Protein AF-A0A7V2N4L0-F1 (afdb_monomer_lite)

Sequence (232 aa):
LLKKCHPGLDPGSTLNVWCVLCTQSVDSRPPRRVVDFRGNGKKGPFFWPVRFSTDCYGFFAVLVVAPWLQDTFGFTTGVNVWNAGLLLAVMAVPTIISVAEDALSAVGRERREASYGLGATRAETLLKVVMPAARSGIVAAVLLGMMRAIGETMVVWMAAGMAGQIPTPWWDLSQSVRPITATIAQEMGETPQGSPHFYSLFALGLLLLVVTFVLNLVSEHFLSRARGGGVR

Structure (mmCIF, N/CA/C/O backbone):
data_AF-A0A7V2N4L0-F1
#
_entry.id   AF-A0A7V2N4L0-F1
#
loop_
_atom_site.group_PDB
_atom_site.id
_atom_site.type_symbol
_atom_site.label_atom_id
_atom_site.label_alt_id
_atom_site.label_comp_id
_atom_site.label_asym_id
_atom_site.label_entity_id
_atom_site.label_seq_id
_atom_site.pdbx_PDB_ins_code
_atom_site.Cartn_x
_atom_site.Cartn_y
_atom_site.Cartn_z
_atom_site.occupancy
_atom_site.B_iso_or_equiv
_atom_site.auth_seq_id
_atom_site.auth_comp_id
_atom_site.auth_asym_id
_atom_site.auth_atom_id
_atom_site.pdbx_PDB_model_num
ATOM 1 N N . LEU A 1 1 ? 31.683 6.356 13.537 1.00 36.28 1 LEU A N 1
ATOM 2 C CA . LEU A 1 1 ? 30.529 5.960 12.696 1.00 36.28 1 LEU A CA 1
ATOM 3 C C . LEU A 1 1 ? 30.437 4.441 12.516 1.00 36.28 1 LEU A C 1
ATOM 5 O O . LEU A 1 1 ? 29.398 3.904 12.857 1.00 36.28 1 LEU A O 1
ATOM 9 N N . LEU A 1 2 ? 31.521 3.732 12.169 1.00 31.56 2 LEU A N 1
ATOM 10 C CA . LEU A 1 2 ? 31.564 2.251 12.164 1.00 31.56 2 LEU A CA 1
ATOM 11 C C . LEU A 1 2 ? 31.292 1.579 13.530 1.00 31.56 2 LEU A C 1
ATOM 13 O O . LEU A 1 2 ? 30.735 0.495 13.574 1.00 31.56 2 LEU A O 1
ATOM 17 N N . LYS A 1 3 ? 31.602 2.239 14.658 1.00 33.25 3 LYS A N 1
ATOM 18 C CA . LYS A 1 3 ? 31.371 1.697 16.017 1.00 33.25 3 LYS A CA 1
ATOM 19 C C . LYS A 1 3 ? 29.900 1.619 16.471 1.00 33.25 3 LYS A C 1
ATOM 21 O O . LYS A 1 3 ? 29.652 1.128 17.566 1.00 33.25 3 LYS A O 1
ATOM 26 N N . LYS A 1 4 ? 28.938 2.149 15.701 1.00 41.88 4 LYS A N 1
ATOM 27 C CA . LYS A 1 4 ? 27.502 2.072 16.050 1.00 41.88 4 LYS A CA 1
ATOM 28 C C . LYS A 1 4 ? 26.811 0.814 15.509 1.00 41.88 4 LYS A C 1
ATOM 30 O O . LYS A 1 4 ? 25.739 0.483 16.002 1.00 41.88 4 LYS A O 1
ATOM 35 N N . CYS A 1 5 ? 27.418 0.122 14.546 1.00 41.94 5 CYS A N 1
ATOM 36 C CA . CYS A 1 5 ? 26.950 -1.171 14.057 1.00 41.94 5 CYS A CA 1
ATOM 37 C C . CYS A 1 5 ? 27.717 -2.282 14.791 1.00 41.94 5 CYS A C 1
ATOM 39 O O . CYS A 1 5 ? 28.896 -2.120 15.095 1.00 41.94 5 CYS A O 1
ATOM 41 N N . HIS A 1 6 ? 27.000 -3.345 15.160 1.00 41.84 6 HIS A N 1
ATOM 42 C CA . HIS A 1 6 ? 27.406 -4.432 16.060 1.00 41.84 6 HIS A CA 1
ATOM 43 C C . HIS A 1 6 ? 28.907 -4.811 15.967 1.00 41.84 6 HIS A C 1
ATOM 45 O O . HIS A 1 6 ? 29.372 -5.136 14.876 1.00 41.84 6 HIS A O 1
ATOM 51 N N . PRO A 1 7 ? 29.670 -4.861 17.080 1.00 41.28 7 PRO A N 1
ATOM 52 C CA . PRO A 1 7 ? 31.126 -5.077 17.063 1.00 41.28 7 PRO A CA 1
ATOM 53 C C . PRO A 1 7 ? 31.568 -6.518 16.718 1.00 41.28 7 PRO A C 1
ATOM 55 O O . PRO A 1 7 ? 32.694 -6.892 17.023 1.00 41.28 7 PRO A O 1
ATOM 58 N N . GLY A 1 8 ? 30.700 -7.333 16.108 1.00 44.78 8 GLY A N 1
ATOM 59 C CA . GLY A 1 8 ? 30.946 -8.757 15.852 1.00 44.78 8 GLY A CA 1
ATOM 60 C C . GLY A 1 8 ? 30.482 -9.280 14.491 1.00 44.78 8 GLY A C 1
ATOM 61 O O . GLY A 1 8 ? 30.446 -10.490 14.317 1.00 44.78 8 GLY A O 1
ATOM 62 N N . LEU A 1 9 ? 30.099 -8.415 13.546 1.00 45.16 9 LEU A N 1
ATOM 63 C CA . LEU A 1 9 ? 29.835 -8.835 12.164 1.00 45.16 9 LEU A CA 1
ATOM 64 C C . LEU A 1 9 ? 31.063 -8.559 11.290 1.00 45.16 9 LEU A C 1
ATOM 66 O O . LEU A 1 9 ? 31.691 -7.506 11.427 1.00 45.16 9 LEU A O 1
ATOM 70 N N . ASP A 1 10 ? 31.368 -9.466 10.361 1.00 47.50 10 ASP A N 1
ATOM 71 C CA . ASP A 1 10 ? 32.459 -9.301 9.401 1.00 47.50 10 ASP A CA 1
ATOM 72 C C . ASP A 1 10 ? 32.293 -8.006 8.585 1.00 47.50 10 ASP A C 1
ATOM 74 O O . ASP A 1 10 ? 31.171 -7.670 8.176 1.00 47.50 10 ASP A O 1
ATOM 78 N N . PRO A 1 11 ? 33.380 -7.266 8.299 1.00 49.34 11 PRO A N 1
ATOM 79 C CA . PRO A 1 11 ? 33.329 -6.003 7.556 1.00 49.34 11 PRO A CA 1
ATOM 80 C C . PRO A 1 11 ? 32.830 -6.151 6.106 1.00 49.34 11 PRO A C 1
ATOM 82 O O . PRO A 1 11 ? 32.474 -5.151 5.491 1.00 49.34 11 PRO A O 1
ATOM 85 N N . GLY A 1 12 ? 32.760 -7.380 5.577 1.00 48.91 12 GLY A N 1
ATOM 86 C CA . GLY A 1 12 ? 32.179 -7.706 4.268 1.00 48.91 12 GLY A CA 1
ATOM 87 C C . GLY A 1 12 ? 30.759 -8.285 4.311 1.00 48.91 12 GLY A C 1
ATOM 88 O O . GLY A 1 12 ? 30.210 -8.612 3.263 1.00 48.91 12 GLY A O 1
ATOM 89 N N . SER A 1 13 ? 30.153 -8.441 5.493 1.00 55.06 13 SER A N 1
ATOM 90 C CA . SER A 1 13 ? 28.791 -8.974 5.597 1.00 55.06 13 SER A CA 1
ATOM 91 C C . SER A 1 13 ? 27.762 -7.951 5.101 1.00 55.06 13 SER A C 1
ATOM 93 O O . SER A 1 13 ? 27.805 -6.767 5.451 1.00 55.06 13 SER A O 1
ATOM 95 N N . THR A 1 14 ? 26.801 -8.412 4.300 1.00 55.22 14 THR A N 1
ATOM 96 C CA . THR A 1 14 ? 25.717 -7.595 3.724 1.00 55.22 14 THR A CA 1
ATOM 97 C C . THR A 1 14 ? 24.938 -6.812 4.786 1.00 55.22 14 THR A C 1
ATOM 99 O O . THR A 1 14 ? 24.537 -5.678 4.534 1.00 55.22 14 THR A O 1
ATOM 102 N N . LEU A 1 15 ? 24.808 -7.350 6.007 1.00 53.41 15 LEU A N 1
ATOM 103 C CA . LEU A 1 15 ? 24.199 -6.658 7.150 1.00 53.41 15 LEU A CA 1
ATOM 104 C C . LEU A 1 15 ? 25.013 -5.457 7.666 1.00 53.41 15 LEU A C 1
ATOM 106 O O . LEU A 1 15 ? 24.420 -4.448 8.053 1.00 53.41 15 LEU A O 1
ATOM 110 N N . ASN A 1 16 ? 26.347 -5.531 7.682 1.00 54.03 16 ASN A N 1
ATOM 111 C CA . ASN A 1 16 ? 27.183 -4.408 8.120 1.00 54.03 16 ASN A CA 1
ATOM 112 C C . ASN A 1 16 ? 27.172 -3.272 7.099 1.00 54.03 16 ASN A C 1
ATOM 114 O O . ASN A 1 16 ? 27.052 -2.105 7.476 1.00 54.03 16 ASN A O 1
ATOM 118 N N . VAL A 1 17 ? 27.230 -3.615 5.810 1.00 59.16 17 VAL A N 1
ATOM 119 C CA . VAL A 1 17 ? 27.098 -2.653 4.706 1.00 59.16 17 VAL A CA 1
ATOM 120 C C . VAL A 1 17 ? 25.736 -1.957 4.779 1.00 59.16 17 VAL A C 1
ATOM 122 O O . VAL A 1 17 ? 25.667 -0.728 4.751 1.00 59.16 17 VAL A O 1
ATOM 125 N N . TRP A 1 18 ? 24.665 -2.725 4.997 1.00 58.06 18 TRP A N 1
ATOM 126 C CA . TRP A 1 18 ? 23.310 -2.207 5.191 1.00 58.06 18 TRP A CA 1
ATOM 127 C C . TRP A 1 18 ? 23.208 -1.241 6.383 1.00 58.06 18 TRP A C 1
ATOM 129 O O . TRP A 1 18 ? 22.701 -0.127 6.245 1.00 58.06 18 TRP A O 1
ATOM 139 N N . CYS A 1 19 ? 23.759 -1.615 7.540 1.00 52.22 19 CYS A N 1
ATOM 140 C CA . CYS A 1 19 ? 23.741 -0.786 8.747 1.00 52.22 19 CYS A CA 1
ATOM 141 C C . CYS A 1 19 ? 24.508 0.544 8.572 1.00 52.22 19 CYS A C 1
ATOM 143 O O . CYS A 1 19 ? 24.043 1.598 9.022 1.00 52.22 19 CYS A O 1
ATOM 145 N N . VAL A 1 20 ? 25.651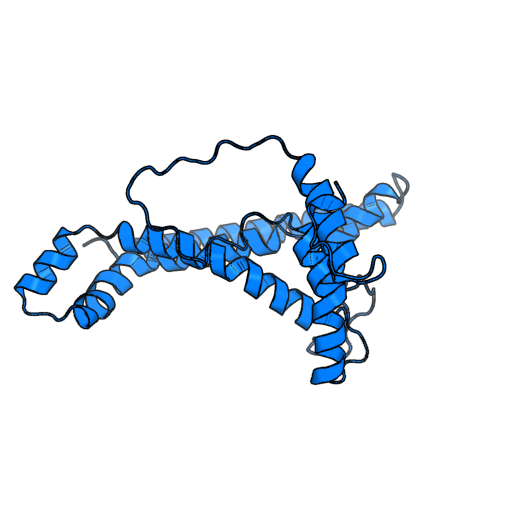 0.530 7.877 1.00 58.41 20 VAL A N 1
ATOM 146 C CA . VAL A 1 20 ? 26.460 1.733 7.606 1.00 58.41 20 VAL A CA 1
ATOM 147 C C . VAL A 1 20 ? 25.760 2.689 6.630 1.00 58.41 20 VAL A C 1
ATOM 149 O O . VAL A 1 20 ? 25.654 3.879 6.939 1.00 58.41 20 VAL A O 1
ATOM 152 N N . LEU A 1 21 ? 25.225 2.189 5.509 1.00 58.22 21 LEU A N 1
ATOM 153 C CA . LEU A 1 21 ? 24.498 2.996 4.512 1.00 58.22 21 LEU A CA 1
ATOM 154 C C . LEU A 1 21 ? 23.229 3.630 5.100 1.00 58.22 21 LEU A C 1
ATOM 156 O O . LEU A 1 21 ? 22.970 4.821 4.912 1.00 58.22 21 LEU A O 1
ATOM 160 N N . CYS A 1 22 ? 22.482 2.870 5.899 1.00 57.56 22 CYS A N 1
ATOM 161 C CA . CYS A 1 22 ? 21.301 3.372 6.592 1.00 57.56 22 CYS A CA 1
ATOM 162 C C . CYS A 1 22 ? 21.610 4.467 7.608 1.00 57.56 22 CYS A C 1
ATOM 164 O O . CYS A 1 22 ? 20.862 5.437 7.726 1.00 57.56 22 CYS A O 1
ATOM 166 N N . THR A 1 23 ? 22.728 4.340 8.325 1.00 52.88 23 THR A N 1
ATOM 167 C CA . THR A 1 23 ? 23.143 5.339 9.314 1.00 52.88 23 THR A CA 1
ATOM 168 C C . THR A 1 23 ? 23.603 6.640 8.644 1.00 52.88 23 THR A C 1
ATOM 170 O O . THR A 1 23 ? 23.331 7.712 9.180 1.00 52.88 23 THR A O 1
ATOM 173 N N . GLN A 1 24 ? 24.233 6.579 7.463 1.00 51.31 24 GLN A N 1
ATOM 174 C CA . GLN A 1 24 ? 24.629 7.773 6.698 1.00 51.31 24 GLN A CA 1
ATOM 175 C C . GLN A 1 24 ? 23.437 8.530 6.083 1.00 51.31 24 GLN A C 1
ATOM 177 O O . GLN A 1 24 ? 23.417 9.759 6.126 1.00 51.31 24 GLN A O 1
ATOM 182 N N . SER A 1 25 ? 22.414 7.830 5.573 1.00 48.88 25 SER A N 1
ATOM 183 C CA . SER A 1 25 ? 21.213 8.479 5.005 1.00 48.88 25 SER A CA 1
ATOM 184 C C . SER A 1 25 ? 20.366 9.201 6.074 1.00 48.88 25 SER A C 1
ATOM 186 O O . SER A 1 25 ? 19.816 10.279 5.834 1.00 48.88 25 SER A O 1
ATOM 188 N N . VAL A 1 26 ? 20.314 8.669 7.304 1.00 46.03 26 VAL A N 1
ATOM 189 C CA . VAL A 1 26 ? 19.567 9.272 8.427 1.00 46.03 26 VAL A CA 1
ATOM 190 C C . VAL A 1 26 ? 20.198 10.578 8.932 1.00 46.03 26 VAL A C 1
ATOM 192 O O . VAL A 1 26 ? 19.464 11.475 9.343 1.00 46.03 26 VAL A O 1
ATOM 195 N N . ASP A 1 27 ? 21.524 10.718 8.864 1.00 42.75 27 ASP A N 1
ATOM 196 C CA . ASP A 1 27 ? 22.256 11.893 9.375 1.00 42.75 27 ASP A CA 1
ATOM 197 C C . ASP A 1 27 ? 22.066 13.154 8.506 1.00 42.75 27 ASP A C 1
ATOM 199 O O . ASP A 1 27 ? 22.317 14.273 8.942 1.00 42.75 27 ASP A O 1
ATOM 203 N N . SER A 1 28 ? 21.557 12.989 7.280 1.00 45.19 28 SER A N 1
ATOM 204 C CA . SER A 1 28 ? 21.374 14.081 6.313 1.00 45.19 28 SER A CA 1
ATOM 205 C C . SER A 1 28 ? 20.021 14.800 6.426 1.00 45.19 28 SER A C 1
ATOM 207 O O . SER A 1 28 ? 19.821 15.842 5.799 1.00 45.19 28 SER A O 1
ATOM 209 N N . ARG A 1 29 ? 19.054 14.269 7.196 1.00 42.84 29 ARG A N 1
ATOM 210 C CA . ARG A 1 29 ? 17.728 14.895 7.358 1.00 42.84 29 ARG A CA 1
ATOM 211 C C . ARG A 1 29 ? 17.684 15.707 8.662 1.00 42.84 29 ARG A C 1
ATOM 213 O O . ARG A 1 29 ? 17.870 15.120 9.728 1.00 42.84 29 ARG A O 1
ATOM 220 N N . PRO A 1 30 ? 17.367 17.020 8.637 1.00 39.03 30 PRO A N 1
ATOM 221 C CA . PRO A 1 30 ? 17.169 17.774 9.871 1.00 39.03 30 PRO A CA 1
ATOM 222 C C . PRO A 1 30 ? 16.029 17.139 10.686 1.00 39.03 30 PRO A C 1
ATOM 224 O O . PRO A 1 30 ? 15.068 16.627 10.096 1.00 39.03 30 PRO A O 1
ATOM 227 N N . PRO A 1 31 ? 16.096 17.155 12.029 1.00 42.94 31 PRO A N 1
ATOM 228 C CA . PRO A 1 31 ? 15.069 16.560 12.871 1.00 42.94 31 PRO A CA 1
ATOM 229 C C . PRO A 1 31 ? 13.734 17.265 12.613 1.00 42.94 31 PRO A C 1
ATOM 231 O O . PRO A 1 31 ? 13.497 18.377 13.084 1.00 42.94 31 PRO A O 1
ATOM 234 N N . ARG A 1 32 ? 12.830 16.627 11.857 1.00 42.84 32 ARG A N 1
ATOM 235 C CA . ARG A 1 32 ? 11.440 17.088 11.806 1.00 42.84 32 ARG A CA 1
ATOM 236 C C . ARG A 1 32 ? 10.887 16.957 13.218 1.00 42.84 32 ARG A C 1
ATOM 238 O O . ARG A 1 32 ? 11.015 15.891 13.822 1.00 42.84 32 ARG A O 1
ATOM 245 N N . ARG A 1 33 ? 10.306 18.046 13.737 1.00 34.19 33 ARG A N 1
ATOM 246 C CA . ARG A 1 33 ? 9.593 18.070 15.019 1.00 34.19 33 ARG A CA 1
ATOM 247 C C . ARG A 1 33 ? 8.707 16.833 15.107 1.00 34.19 33 ARG A C 1
ATOM 249 O O . ARG A 1 33 ? 7.745 16.699 14.354 1.00 34.19 33 ARG A O 1
ATOM 256 N N . VAL A 1 34 ? 9.073 15.931 16.011 1.00 39.97 34 VAL A N 1
ATOM 257 C CA . VAL A 1 34 ? 8.194 14.870 16.482 1.00 39.97 34 VAL A CA 1
ATOM 258 C C . VAL A 1 34 ? 6.954 15.585 16.994 1.00 39.97 34 VAL A C 1
ATOM 260 O O . VAL A 1 34 ? 7.058 16.433 17.879 1.00 39.97 34 VAL A O 1
ATOM 263 N N . VAL A 1 35 ? 5.803 15.316 16.384 1.00 35.09 35 VAL A N 1
ATOM 264 C CA . VAL A 1 35 ? 4.529 15.734 16.958 1.00 35.09 35 VAL A CA 1
ATOM 265 C C . VAL A 1 35 ? 4.402 14.950 18.260 1.00 35.09 35 VAL A C 1
ATOM 267 O O . VAL A 1 35 ? 4.185 13.740 18.252 1.00 35.09 35 VAL A O 1
ATOM 270 N N . ASP A 1 36 ? 4.684 15.626 19.371 1.00 29.25 36 ASP A N 1
ATOM 271 C CA . ASP A 1 36 ? 4.572 15.079 20.717 1.00 29.25 36 ASP A CA 1
ATOM 272 C C . ASP A 1 36 ? 3.084 14.995 21.074 1.00 29.25 36 ASP A C 1
ATOM 274 O O . ASP A 1 36 ? 2.493 15.922 21.627 1.00 29.25 36 ASP A O 1
ATOM 278 N N . PHE A 1 37 ? 2.454 13.883 20.694 1.00 34.38 37 PHE A N 1
ATOM 279 C CA . PHE A 1 37 ? 1.156 13.485 21.228 1.00 34.38 37 PHE A CA 1
ATOM 280 C C . PHE A 1 37 ? 1.364 12.992 22.664 1.00 34.38 37 PHE A C 1
ATOM 282 O O . PHE A 1 37 ? 1.524 11.802 22.941 1.00 34.38 37 PHE A O 1
ATOM 289 N N . ARG A 1 38 ? 1.428 13.939 23.600 1.00 39.16 38 ARG A N 1
ATOM 290 C CA . ARG A 1 38 ? 1.603 13.656 25.023 1.00 39.16 38 ARG A CA 1
ATOM 291 C C . ARG A 1 38 ? 0.327 13.032 25.596 1.00 39.16 38 ARG A C 1
ATOM 293 O O . ARG A 1 38 ? -0.679 13.714 25.754 1.00 39.16 38 ARG A O 1
ATOM 300 N N . GLY A 1 39 ? 0.398 11.752 25.972 1.00 34.78 39 GLY A N 1
ATOM 301 C CA . GLY A 1 39 ? -0.647 11.090 26.758 1.00 34.78 39 GLY A CA 1
ATOM 302 C C . GLY A 1 39 ? -0.518 9.567 26.857 1.00 34.78 39 GLY A C 1
ATOM 303 O O . GLY A 1 39 ? -1.287 8.855 26.232 1.00 34.78 39 GLY A O 1
ATOM 304 N N . ASN A 1 40 ? 0.393 9.085 27.715 1.00 32.19 40 ASN A N 1
ATOM 305 C CA . ASN A 1 40 ? 0.494 7.698 28.216 1.00 32.19 40 ASN A CA 1
ATOM 306 C C . ASN A 1 40 ? 1.318 6.669 27.394 1.00 32.19 40 ASN A C 1
ATOM 308 O O . ASN A 1 40 ? 0.818 5.700 26.837 1.00 32.19 40 ASN A O 1
ATOM 312 N N . GLY A 1 41 ? 2.644 6.818 27.423 1.00 39.62 41 GLY A N 1
ATOM 313 C CA . GLY A 1 41 ? 3.468 5.942 28.273 1.00 39.62 41 GLY A CA 1
ATOM 314 C C . GLY A 1 41 ? 3.622 4.443 27.973 1.00 39.62 41 GLY A C 1
ATOM 315 O O . GLY A 1 41 ? 4.275 3.777 28.771 1.00 39.62 41 GLY A O 1
ATOM 316 N N . LYS A 1 42 ? 3.117 3.883 26.868 1.00 33.56 42 LYS A N 1
ATOM 317 C CA . LYS A 1 42 ? 3.497 2.521 26.436 1.00 33.56 42 LYS A CA 1
ATOM 318 C C . LYS A 1 42 ? 3.781 2.472 24.940 1.00 33.56 42 LYS A C 1
ATOM 320 O O . LYS A 1 42 ? 2.921 2.142 24.135 1.00 33.56 42 LYS A O 1
ATOM 325 N N . LYS A 1 43 ? 5.027 2.778 24.569 1.00 40.31 43 LYS A N 1
ATOM 326 C CA . LYS A 1 43 ? 5.540 2.476 23.229 1.00 40.31 43 LYS A CA 1
ATOM 327 C C . LYS A 1 43 ? 5.693 0.962 23.127 1.00 40.31 43 LYS A C 1
ATOM 329 O O . LYS A 1 43 ? 6.646 0.402 23.662 1.00 40.31 43 LYS A O 1
ATOM 334 N N . GLY A 1 44 ? 4.720 0.297 22.509 1.00 38.16 44 GLY A N 1
ATOM 335 C CA . GLY A 1 44 ? 4.866 -1.106 22.141 1.00 38.16 44 GLY A CA 1
ATOM 336 C C . GLY A 1 44 ? 6.091 -1.303 21.231 1.00 38.16 44 GLY A C 1
ATOM 337 O O . GLY A 1 44 ? 6.501 -0.364 20.540 1.00 38.16 44 GLY A O 1
ATOM 338 N N . PRO A 1 45 ? 6.669 -2.514 21.182 1.00 38.81 45 PRO A N 1
ATOM 339 C CA . PRO A 1 45 ? 7.849 -2.825 20.364 1.00 38.81 45 PRO A CA 1
ATOM 340 C C . PRO A 1 45 ? 7.619 -2.656 18.847 1.00 38.81 45 PRO A C 1
ATOM 342 O O . PRO A 1 45 ? 8.561 -2.715 18.067 1.00 38.81 45 PRO A O 1
ATOM 345 N N . PHE A 1 46 ? 6.378 -2.404 18.420 1.00 39.84 46 PHE A N 1
ATOM 346 C CA . PHE A 1 46 ? 5.977 -2.290 17.018 1.00 39.84 46 PHE A CA 1
ATOM 347 C C . PHE A 1 46 ? 6.269 -0.920 16.373 1.00 39.84 46 PHE A C 1
ATOM 349 O O . PHE A 1 46 ? 6.108 -0.754 15.169 1.00 39.84 46 PHE A O 1
ATOM 356 N N . PHE A 1 47 ? 6.748 0.070 17.137 1.00 41.38 47 PHE A N 1
ATOM 357 C CA . PHE A 1 47 ? 7.085 1.406 16.611 1.00 41.38 47 PHE A CA 1
ATOM 358 C C . PHE A 1 47 ? 8.403 1.439 15.802 1.00 41.38 47 PHE A C 1
ATOM 360 O O . PHE A 1 47 ? 8.842 2.493 15.343 1.00 41.38 47 PHE A O 1
ATOM 367 N N . TRP A 1 48 ? 9.066 0.290 15.655 1.00 32.38 48 TRP A N 1
ATOM 368 C CA . TRP A 1 48 ? 10.427 0.184 15.134 1.00 32.38 48 TRP A CA 1
ATOM 369 C C . TRP A 1 48 ? 10.632 0.227 13.597 1.00 32.38 48 TRP A C 1
ATOM 371 O O . TRP A 1 48 ? 11.773 0.439 13.209 1.00 32.38 48 TRP A O 1
ATOM 381 N N . PRO A 1 49 ? 9.631 0.139 12.691 1.00 49.12 49 PRO A N 1
ATOM 382 C CA . PRO A 1 49 ? 9.891 0.285 11.249 1.00 49.12 49 PRO A CA 1
ATOM 383 C C . PRO A 1 49 ? 9.816 1.731 10.709 1.00 49.12 49 PRO A C 1
ATOM 385 O O . PRO A 1 49 ? 10.470 2.083 9.734 1.00 49.12 49 PRO A O 1
ATOM 388 N N . VAL A 1 50 ? 9.068 2.640 11.336 1.00 48.66 50 VAL A N 1
ATOM 389 C CA . VAL A 1 50 ? 8.684 3.912 10.673 1.00 48.66 50 VAL A CA 1
ATOM 390 C C . VAL A 1 50 ? 9.800 4.974 10.625 1.00 48.66 50 VAL A C 1
ATOM 392 O O . VAL A 1 50 ? 9.592 6.074 10.113 1.00 48.66 50 VAL A O 1
ATOM 395 N N . ARG A 1 51 ? 10.985 4.678 11.179 1.00 49.66 51 ARG A N 1
ATOM 396 C CA . ARG A 1 51 ? 12.109 5.628 11.290 1.00 49.66 51 ARG A CA 1
ATOM 397 C C . ARG A 1 51 ? 13.316 5.293 10.408 1.00 49.66 51 ARG A C 1
ATOM 399 O O . ARG A 1 51 ? 14.253 6.086 10.362 1.00 49.66 51 ARG A O 1
ATOM 406 N N . PHE A 1 52 ? 13.303 4.165 9.702 1.00 58.16 52 PHE A N 1
ATOM 407 C CA . PHE A 1 52 ? 14.342 3.852 8.722 1.00 58.16 52 PHE A CA 1
ATOM 408 C C . PHE A 1 52 ? 14.103 4.646 7.428 1.00 58.16 52 PHE A C 1
ATOM 410 O O . PHE A 1 52 ? 12.959 4.784 6.993 1.00 58.16 52 PHE A O 1
ATOM 417 N N . SER A 1 53 ? 15.167 5.209 6.835 1.00 65.50 53 SER A N 1
ATOM 418 C CA . SER A 1 53 ? 15.070 5.840 5.507 1.00 65.50 53 SER A CA 1
ATOM 419 C C . SER A 1 53 ? 14.598 4.794 4.504 1.00 65.50 53 SER A C 1
ATOM 421 O O . SER A 1 53 ? 14.966 3.626 4.613 1.00 65.50 53 SER A O 1
ATOM 423 N N . THR A 1 54 ? 13.779 5.175 3.535 1.00 72.94 54 THR A N 1
ATOM 424 C CA . THR A 1 54 ? 13.168 4.218 2.608 1.00 72.94 54 THR A CA 1
ATOM 425 C C . THR A 1 54 ? 14.182 3.522 1.709 1.00 72.94 54 THR A C 1
ATOM 427 O O . THR A 1 54 ? 14.030 2.340 1.416 1.00 72.94 54 THR A O 1
ATOM 430 N N . ASP A 1 55 ? 15.322 4.159 1.464 1.00 76.25 55 ASP A N 1
ATOM 431 C CA . ASP A 1 55 ? 16.512 3.554 0.854 1.00 76.25 55 ASP A CA 1
ATOM 432 C C . ASP A 1 55 ? 16.931 2.251 1.559 1.00 76.25 55 ASP A C 1
ATOM 434 O O . ASP A 1 55 ? 17.248 1.256 0.910 1.00 76.25 55 ASP A O 1
ATOM 438 N N . CYS A 1 56 ? 16.869 2.214 2.895 1.00 79.44 56 CYS A N 1
ATOM 439 C CA . CYS A 1 56 ? 17.197 1.027 3.685 1.00 79.44 56 CYS A CA 1
ATOM 440 C C . CYS A 1 56 ? 16.298 -0.153 3.355 1.00 79.44 56 CYS A C 1
ATOM 442 O O . CYS A 1 56 ? 16.770 -1.284 3.256 1.00 79.44 56 CYS A O 1
ATOM 444 N N . TYR A 1 57 ? 15.005 0.110 3.181 1.00 80.00 57 TYR A N 1
ATOM 445 C CA . TYR A 1 57 ? 14.046 -0.916 2.801 1.00 80.00 57 TYR A CA 1
ATOM 446 C C . TYR A 1 57 ? 14.326 -1.437 1.391 1.00 80.00 57 TYR A C 1
ATOM 448 O O . TYR A 1 57 ? 14.292 -2.648 1.187 1.00 80.00 57 TYR A O 1
ATOM 456 N N . GLY A 1 58 ? 14.700 -0.557 0.456 1.00 82.00 58 GLY A N 1
ATOM 457 C CA . GLY A 1 58 ? 15.140 -0.948 -0.887 1.00 82.00 58 GLY A CA 1
ATOM 458 C C . GLY A 1 58 ? 16.370 -1.862 -0.866 1.00 82.00 58 GLY A C 1
ATOM 459 O O . GLY A 1 58 ? 16.349 -2.944 -1.449 1.00 82.00 58 GLY A O 1
ATOM 460 N N . PHE A 1 59 ? 17.419 -1.494 -0.124 1.00 81.50 59 PHE A N 1
ATOM 461 C CA . PHE A 1 59 ? 18.611 -2.342 0.015 1.00 81.50 59 PHE A CA 1
ATOM 462 C C . PHE A 1 59 ? 18.321 -3.667 0.724 1.00 81.50 59 PHE A C 1
ATOM 464 O O . PHE A 1 59 ? 18.836 -4.703 0.311 1.00 81.50 59 PHE A O 1
ATOM 471 N N . PHE A 1 60 ? 17.486 -3.662 1.765 1.00 83.25 60 PHE A N 1
ATOM 472 C CA . PHE A 1 60 ? 17.083 -4.889 2.457 1.00 83.25 60 PHE A CA 1
ATOM 473 C C . PHE A 1 60 ? 16.380 -5.859 1.500 1.00 83.25 60 PHE A C 1
ATOM 475 O O . PHE A 1 60 ? 16.632 -7.064 1.521 1.00 83.25 60 PHE A O 1
ATOM 482 N N . ALA A 1 61 ? 15.541 -5.332 0.611 1.00 82.00 61 ALA A N 1
ATOM 483 C CA . ALA A 1 61 ? 14.820 -6.139 -0.357 1.00 82.00 61 ALA A CA 1
ATOM 484 C C . ALA A 1 61 ? 15.724 -6.808 -1.389 1.00 82.00 61 ALA A C 1
ATOM 486 O O . ALA A 1 61 ? 15.480 -7.947 -1.768 1.00 82.00 61 ALA A O 1
ATOM 487 N N . VAL A 1 62 ? 16.784 -6.132 -1.827 1.00 80.88 62 VAL A N 1
ATOM 488 C CA . VAL A 1 62 ? 17.734 -6.708 -2.789 1.00 80.88 62 VAL A CA 1
ATOM 489 C C . VAL A 1 62 ? 18.731 -7.645 -2.102 1.00 80.88 62 VAL A C 1
ATOM 491 O O . VAL A 1 62 ? 19.107 -8.661 -2.670 1.00 80.88 62 VAL A O 1
ATOM 494 N N . LEU A 1 63 ? 19.164 -7.335 -0.878 1.00 82.31 63 LEU A N 1
ATOM 495 C CA . LEU A 1 63 ? 20.216 -8.104 -0.203 1.00 82.31 63 LEU A CA 1
ATOM 496 C C . LEU A 1 63 ? 19.700 -9.316 0.574 1.00 82.31 63 LEU A C 1
ATOM 498 O O . LEU A 1 63 ? 20.449 -10.270 0.762 1.00 82.31 63 LEU A O 1
ATOM 502 N N . VAL A 1 64 ? 18.461 -9.267 1.066 1.00 83.62 64 VAL A N 1
ATOM 503 C CA . VAL A 1 64 ? 17.898 -10.308 1.939 1.00 83.62 64 VAL A CA 1
ATOM 504 C C . VAL A 1 64 ? 16.681 -10.954 1.298 1.00 83.62 64 VAL A C 1
ATOM 506 O O . VAL A 1 64 ? 16.617 -12.176 1.204 1.00 83.62 64 VAL A O 1
ATOM 509 N N . VAL A 1 65 ? 15.721 -10.152 0.832 1.00 83.31 65 VAL A N 1
ATOM 510 C CA . VAL A 1 65 ? 14.452 -10.693 0.319 1.00 83.31 65 VAL A CA 1
ATOM 511 C C . VAL A 1 65 ? 14.635 -11.345 -1.048 1.00 83.31 65 VAL A C 1
ATOM 513 O O . VAL A 1 65 ? 14.115 -12.431 -1.263 1.00 83.31 65 VAL A O 1
ATOM 516 N N . ALA A 1 66 ? 15.402 -10.734 -1.950 1.00 81.94 66 ALA A N 1
ATOM 517 C CA . ALA A 1 66 ? 15.664 -11.264 -3.284 1.00 81.94 66 ALA A CA 1
ATOM 518 C C . ALA A 1 66 ? 16.303 -12.669 -3.266 1.00 81.94 66 ALA A C 1
ATOM 520 O O . ALA A 1 66 ? 15.701 -13.562 -3.863 1.00 81.94 66 ALA A O 1
ATOM 521 N N . PRO A 1 67 ? 17.433 -12.923 -2.567 1.00 82.50 67 PRO A N 1
ATOM 522 C CA . PRO A 1 67 ? 18.002 -14.272 -2.511 1.00 82.50 67 PRO A CA 1
ATOM 523 C C . PRO A 1 67 ? 17.076 -15.255 -1.788 1.00 82.50 67 PRO A C 1
ATOM 525 O O . PRO A 1 67 ? 16.863 -16.360 -2.271 1.00 82.50 67 PRO A O 1
ATOM 528 N N . TRP A 1 68 ? 16.420 -14.834 -0.699 1.00 84.00 68 TRP A N 1
ATOM 529 C CA . TRP A 1 68 ? 15.456 -15.684 0.007 1.00 84.00 68 TRP A CA 1
ATOM 530 C C . TRP A 1 68 ? 14.283 -16.120 -0.884 1.00 84.00 68 TRP A C 1
ATOM 532 O O . TRP A 1 68 ? 13.825 -17.264 -0.819 1.00 84.00 68 TRP A O 1
ATOM 542 N N . LEU A 1 69 ? 13.799 -15.216 -1.739 1.00 82.62 69 LEU A N 1
ATOM 543 C CA . LEU A 1 69 ? 12.709 -15.492 -2.667 1.00 82.62 69 LEU A CA 1
ATOM 544 C C . LEU A 1 69 ? 13.159 -16.428 -3.798 1.00 82.62 69 LEU A C 1
ATOM 546 O O . LEU A 1 69 ? 12.386 -17.293 -4.205 1.00 82.62 69 LEU A O 1
ATOM 550 N N . GLN A 1 70 ? 14.400 -16.293 -4.272 1.00 81.56 70 GLN A N 1
ATOM 551 C CA . GLN A 1 70 ? 14.998 -17.211 -5.247 1.00 81.56 70 GLN A CA 1
ATOM 552 C C . GLN A 1 70 ? 15.165 -18.618 -4.663 1.00 81.56 70 GLN A C 1
ATOM 554 O O . GLN A 1 70 ? 14.762 -19.584 -5.306 1.00 81.56 70 GLN A O 1
ATOM 559 N N . ASP A 1 71 ? 15.654 -18.732 -3.427 1.00 81.75 71 ASP A N 1
ATOM 560 C CA . ASP A 1 71 ? 15.869 -20.020 -2.757 1.00 81.75 71 ASP A CA 1
ATOM 561 C C . ASP A 1 71 ? 14.550 -20.739 -2.427 1.00 81.75 71 ASP A C 1
ATOM 563 O O . ASP A 1 71 ? 14.467 -21.964 -2.502 1.00 81.75 71 ASP A O 1
ATOM 567 N N . THR A 1 72 ? 13.500 -19.988 -2.076 1.00 81.62 72 THR A N 1
ATOM 568 C CA . THR A 1 72 ? 12.209 -20.564 -1.654 1.00 81.62 72 THR A CA 1
ATOM 569 C C . THR A 1 72 ? 11.289 -20.887 -2.832 1.00 81.62 72 THR A C 1
ATOM 571 O O . THR A 1 72 ? 10.606 -21.910 -2.818 1.00 81.62 72 THR A O 1
ATOM 574 N N . PHE A 1 73 ? 11.237 -20.013 -3.843 1.00 77.94 73 PHE A N 1
ATOM 575 C CA . PHE A 1 73 ? 10.284 -20.116 -4.957 1.00 77.94 73 PHE A CA 1
ATOM 576 C C . PHE A 1 73 ? 10.933 -20.476 -6.299 1.00 77.94 73 PHE A C 1
ATOM 578 O O . PHE A 1 73 ? 10.218 -20.658 -7.283 1.00 77.94 73 PHE A O 1
ATOM 585 N N . GLY A 1 74 ? 12.263 -20.591 -6.364 1.00 72.31 74 GLY A N 1
ATOM 586 C CA . GLY A 1 74 ? 12.982 -20.977 -7.581 1.00 72.31 74 GLY A CA 1
ATOM 587 C C . GLY A 1 74 ? 12.914 -19.939 -8.704 1.00 72.31 74 GLY A C 1
ATOM 588 O O . GLY A 1 74 ? 13.045 -20.295 -9.874 1.00 72.31 74 GLY A O 1
ATOM 589 N N . PHE A 1 75 ? 12.667 -18.663 -8.384 1.00 76.19 75 PHE A N 1
ATOM 590 C CA . PHE A 1 75 ? 12.596 -17.612 -9.399 1.00 76.19 75 PHE A CA 1
ATOM 591 C C . PHE A 1 75 ? 13.965 -17.357 -10.040 1.00 76.19 75 PHE A C 1
ATOM 593 O O . PHE A 1 75 ? 14.988 -17.286 -9.362 1.00 76.19 75 PHE A O 1
ATOM 600 N N . THR A 1 76 ? 13.980 -17.144 -11.357 1.00 68.81 76 THR A N 1
ATOM 601 C CA . THR A 1 76 ? 15.207 -16.862 -12.124 1.00 68.81 76 THR A CA 1
ATOM 602 C C . THR A 1 76 ? 15.823 -15.510 -11.776 1.00 68.81 76 THR A C 1
ATOM 604 O O . THR A 1 76 ? 17.033 -15.328 -11.875 1.00 68.81 76 THR A O 1
ATOM 607 N N . THR A 1 77 ? 14.996 -14.566 -11.333 1.00 72.88 77 THR A N 1
ATOM 608 C CA . THR A 1 77 ? 15.391 -13.195 -11.010 1.00 72.88 77 THR A CA 1
ATOM 609 C C . THR A 1 77 ? 14.949 -12.892 -9.577 1.00 72.88 77 THR A C 1
ATOM 611 O O . THR A 1 77 ? 13.897 -13.353 -9.145 1.00 72.88 77 THR A O 1
ATOM 614 N N . GLY A 1 78 ? 15.770 -12.188 -8.793 1.00 70.75 78 GLY A N 1
ATOM 615 C CA . GLY A 1 78 ? 15.447 -11.833 -7.401 1.00 70.75 78 GLY A CA 1
ATOM 616 C C . GLY A 1 78 ? 14.702 -10.496 -7.263 1.00 70.75 78 GLY A C 1
ATOM 617 O O . GLY A 1 78 ? 14.180 -10.159 -6.199 1.00 70.75 78 GLY A O 1
ATOM 618 N N . VAL A 1 79 ? 14.636 -9.722 -8.346 1.00 81.00 79 VAL A N 1
ATOM 619 C CA . VAL A 1 79 ? 14.055 -8.374 -8.406 1.00 81.00 79 VAL A CA 1
ATOM 620 C C . VAL A 1 79 ? 12.779 -8.381 -9.245 1.00 81.00 79 VAL A C 1
ATOM 622 O O . VAL A 1 79 ? 12.783 -8.037 -10.424 1.00 81.00 79 VAL A O 1
ATOM 625 N N . ASN A 1 80 ? 11.678 -8.824 -8.640 1.00 84.88 80 ASN A N 1
ATOM 626 C CA . ASN A 1 80 ? 10.424 -9.127 -9.343 1.00 84.88 80 ASN A CA 1
ATOM 627 C C . ASN A 1 80 ? 9.268 -8.306 -8.768 1.00 84.88 80 ASN A C 1
ATOM 629 O O . ASN A 1 80 ? 9.376 -7.739 -7.675 1.00 84.88 80 ASN A O 1
ATOM 633 N N . VAL A 1 81 ? 8.111 -8.317 -9.439 1.00 84.25 81 VAL A N 1
ATOM 634 C CA . VAL A 1 81 ? 6.894 -7.665 -8.913 1.00 84.25 81 VAL A CA 1
ATOM 635 C C . VAL A 1 81 ? 6.492 -8.236 -7.556 1.00 84.25 81 VAL A C 1
ATOM 637 O O . VAL A 1 81 ? 6.090 -7.480 -6.675 1.00 84.25 81 VAL A O 1
ATOM 640 N N . TRP A 1 82 ? 6.661 -9.545 -7.349 1.00 85.31 82 TRP A N 1
ATOM 641 C CA . TRP A 1 82 ? 6.432 -10.178 -6.046 1.00 85.31 82 TRP A CA 1
ATOM 642 C C . TRP A 1 82 ? 7.294 -9.588 -4.929 1.00 85.31 82 TRP A C 1
ATOM 644 O O . TRP A 1 82 ? 6.776 -9.297 -3.851 1.00 85.31 82 TRP A O 1
ATOM 654 N N . ASN A 1 83 ? 8.587 -9.370 -5.189 1.00 86.69 83 ASN A N 1
ATOM 655 C CA . ASN A 1 83 ? 9.501 -8.778 -4.213 1.00 86.69 83 ASN A CA 1
ATOM 656 C C . ASN A 1 83 ? 9.074 -7.336 -3.884 1.00 86.69 83 ASN A C 1
ATOM 658 O O . ASN A 1 83 ? 8.897 -6.978 -2.718 1.00 86.69 83 ASN A O 1
ATOM 662 N N . ALA A 1 84 ? 8.796 -6.532 -4.916 1.00 86.56 84 ALA A N 1
ATOM 663 C CA . ALA A 1 84 ? 8.311 -5.166 -4.746 1.00 86.56 84 ALA A CA 1
ATOM 664 C C . ALA A 1 84 ? 6.981 -5.107 -3.967 1.00 86.56 84 ALA A C 1
ATOM 666 O O . ALA A 1 84 ? 6.840 -4.306 -3.046 1.00 86.56 84 ALA A O 1
ATOM 667 N N . GLY A 1 85 ? 6.020 -5.978 -4.284 1.00 87.88 85 GLY A N 1
ATOM 668 C CA . GLY A 1 85 ? 4.720 -6.039 -3.614 1.00 87.88 85 GLY A CA 1
ATOM 669 C C . GLY A 1 85 ? 4.819 -6.441 -2.142 1.00 87.88 85 GLY A C 1
ATOM 670 O O . GLY A 1 85 ? 4.204 -5.797 -1.290 1.00 87.88 85 GLY A O 1
ATOM 671 N N . LEU A 1 86 ? 5.628 -7.457 -1.823 1.00 87.50 86 LEU A N 1
ATOM 672 C CA . LEU A 1 86 ? 5.856 -7.899 -0.444 1.00 87.50 86 LEU A CA 1
ATOM 673 C C . LEU A 1 86 ? 6.446 -6.769 0.409 1.00 87.50 86 LEU A C 1
ATOM 675 O O . LEU A 1 86 ? 5.996 -6.516 1.526 1.00 87.50 86 LEU A O 1
ATOM 679 N N . LEU A 1 87 ? 7.421 -6.054 -0.142 1.00 86.12 87 LEU A N 1
ATOM 680 C CA . LEU A 1 87 ? 8.091 -4.955 0.535 1.00 86.12 87 LEU A CA 1
ATOM 681 C C . LEU A 1 87 ? 7.159 -3.764 0.783 1.00 86.12 87 LEU A C 1
ATOM 683 O O . LEU A 1 87 ? 7.119 -3.227 1.894 1.00 86.12 87 LEU A O 1
ATOM 687 N N . LEU A 1 88 ? 6.364 -3.387 -0.223 1.00 87.06 88 LEU A N 1
ATOM 688 C CA . LEU A 1 88 ? 5.341 -2.352 -0.079 1.00 87.06 88 LEU A CA 1
ATOM 689 C C . LEU A 1 88 ? 4.300 -2.738 0.975 1.00 87.06 88 LEU A C 1
ATOM 691 O O . LEU A 1 88 ? 3.902 -1.887 1.768 1.00 87.06 88 LEU A O 1
ATOM 695 N N . ALA A 1 89 ? 3.893 -4.009 1.032 1.00 87.81 89 ALA A N 1
ATOM 696 C CA . ALA A 1 89 ? 2.956 -4.489 2.041 1.00 87.81 89 ALA A CA 1
ATOM 697 C C . ALA A 1 89 ? 3.532 -4.343 3.457 1.00 87.81 89 ALA A C 1
ATOM 699 O O . ALA A 1 89 ? 2.890 -3.740 4.318 1.00 87.81 89 ALA A O 1
ATOM 700 N N . VAL A 1 90 ? 4.767 -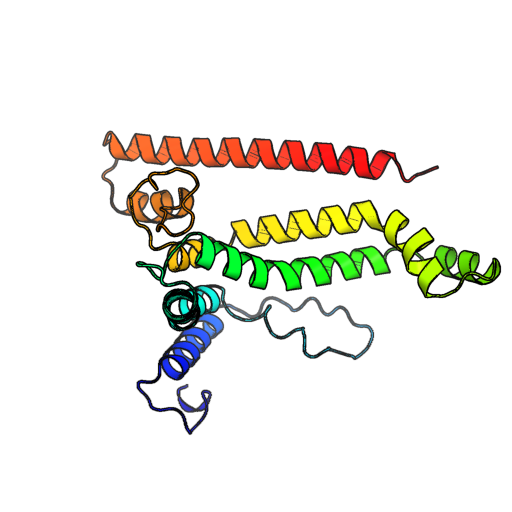4.805 3.688 1.00 85.88 90 VAL A N 1
ATOM 701 C CA . VAL A 1 90 ? 5.444 -4.678 4.992 1.00 85.88 90 VAL A CA 1
ATOM 702 C C . VAL A 1 90 ? 5.562 -3.213 5.425 1.00 85.88 90 VAL A C 1
ATOM 704 O O . VAL A 1 90 ? 5.385 -2.905 6.603 1.00 85.88 90 VAL A O 1
ATOM 707 N N . MET A 1 91 ? 5.800 -2.295 4.485 1.00 81.25 91 MET A N 1
ATOM 708 C CA . MET A 1 91 ? 5.898 -0.865 4.775 1.00 81.25 91 MET A CA 1
ATOM 709 C C . MET A 1 91 ? 4.534 -0.185 5.002 1.00 81.25 91 MET A C 1
ATOM 711 O O . MET A 1 91 ? 4.412 0.710 5.846 1.00 81.25 91 MET A O 1
ATOM 715 N N . ALA A 1 92 ? 3.499 -0.583 4.262 1.00 85.62 92 ALA A N 1
ATOM 716 C CA . ALA A 1 92 ? 2.167 0.010 4.360 1.00 85.62 92 ALA A CA 1
ATOM 717 C C . ALA A 1 92 ? 1.466 -0.367 5.673 1.00 85.62 92 ALA A C 1
ATOM 719 O O . ALA A 1 92 ? 0.820 0.483 6.287 1.00 85.62 92 ALA A O 1
ATOM 720 N N . VAL A 1 93 ? 1.639 -1.608 6.140 1.00 89.56 93 VAL A N 1
ATOM 721 C CA . VAL A 1 93 ? 1.006 -2.152 7.356 1.00 89.56 93 VAL A CA 1
ATOM 722 C C . VAL A 1 93 ? 1.132 -1.240 8.586 1.00 89.56 93 VAL A C 1
ATOM 724 O O . VAL A 1 93 ? 0.091 -0.885 9.140 1.00 89.56 93 VAL A O 1
ATOM 727 N N . PRO A 1 94 ? 2.329 -0.799 9.029 1.00 84.56 94 PRO A N 1
ATOM 728 C CA . PRO A 1 94 ? 2.442 0.049 10.217 1.00 84.56 94 PRO A CA 1
ATOM 729 C C . PRO A 1 94 ? 1.732 1.396 10.051 1.00 84.56 94 PRO A C 1
ATOM 731 O O . PRO A 1 94 ? 1.127 1.888 10.998 1.00 84.56 94 PRO A O 1
ATOM 734 N N . THR A 1 95 ? 1.744 1.965 8.842 1.00 84.69 95 THR A N 1
ATOM 735 C CA . THR A 1 95 ? 1.035 3.221 8.552 1.00 84.69 95 THR A CA 1
ATOM 736 C C . THR A 1 95 ? -0.475 3.032 8.676 1.00 84.69 95 THR A C 1
ATOM 738 O O . THR A 1 95 ? -1.149 3.836 9.314 1.00 84.69 95 THR A O 1
ATOM 741 N N . ILE A 1 96 ? -1.004 1.950 8.100 1.00 90.00 96 ILE A N 1
ATOM 742 C CA . ILE A 1 96 ? -2.435 1.635 8.143 1.00 90.00 96 ILE A CA 1
ATOM 743 C C . ILE A 1 96 ? -2.881 1.388 9.586 1.00 90.00 96 ILE A C 1
ATOM 745 O O . ILE A 1 96 ? -3.908 1.923 9.994 1.00 90.00 96 ILE A O 1
ATOM 749 N N . ILE A 1 97 ? -2.107 0.625 10.367 1.00 90.56 97 ILE A N 1
ATOM 750 C CA . ILE A 1 97 ? -2.436 0.311 11.765 1.00 90.56 97 ILE A CA 1
ATOM 751 C C . ILE A 1 97 ? -2.515 1.586 12.606 1.00 90.56 97 ILE A C 1
ATOM 753 O O . ILE A 1 97 ? -3.511 1.771 13.300 1.00 90.56 97 ILE A O 1
ATOM 757 N N . SER A 1 98 ? -1.525 2.482 12.520 1.00 87.81 98 SER A N 1
ATOM 758 C CA . SER A 1 98 ? -1.536 3.723 13.307 1.00 87.81 98 SER A CA 1
ATOM 759 C C . SER A 1 98 ? -2.740 4.607 12.977 1.00 87.81 98 SER A C 1
ATOM 761 O O . SER A 1 98 ? -3.433 5.069 13.876 1.00 87.81 98 SER A O 1
ATOM 763 N N . VAL A 1 99 ? -3.054 4.780 11.691 1.00 86.62 99 VAL A N 1
ATOM 764 C CA . VAL A 1 99 ? -4.192 5.618 11.277 1.00 86.62 99 VAL A CA 1
ATOM 765 C C . VAL A 1 99 ? -5.533 4.951 11.619 1.00 86.62 99 VAL A C 1
ATOM 767 O O . VAL A 1 99 ? -6.504 5.626 11.962 1.00 86.62 99 VAL A O 1
ATOM 770 N N . ALA A 1 100 ? -5.608 3.620 11.564 1.00 90.50 100 ALA A N 1
ATOM 771 C CA . ALA A 1 100 ? -6.793 2.880 11.985 1.00 90.50 100 ALA A CA 1
ATOM 772 C C . ALA A 1 100 ? -7.014 2.958 13.507 1.00 90.50 100 ALA A C 1
ATOM 774 O O . ALA A 1 100 ? -8.158 3.062 13.950 1.00 90.50 100 ALA A O 1
ATOM 775 N N . GLU A 1 101 ? -5.947 2.945 14.309 1.00 89.69 101 GLU 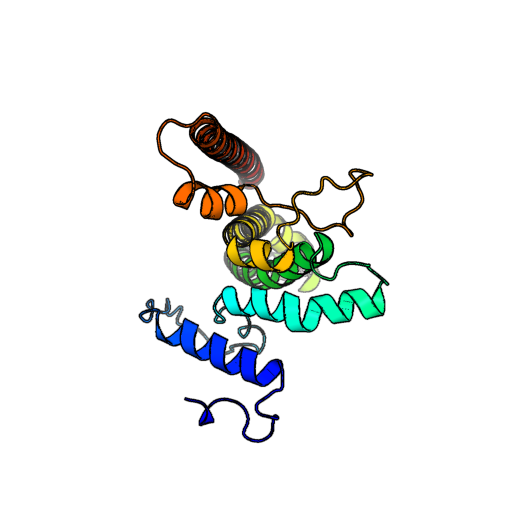A N 1
ATOM 776 C CA . GLU A 1 101 ? -6.017 3.122 15.764 1.00 89.69 101 GLU A CA 1
ATOM 777 C C . GLU A 1 101 ? -6.542 4.514 16.138 1.00 89.69 101 GLU A C 1
ATOM 779 O O . GLU A 1 101 ? -7.420 4.630 17.002 1.00 89.69 101 GLU A O 1
ATOM 784 N N . ASP A 1 102 ? -6.100 5.551 15.424 1.00 89.25 102 ASP A N 1
ATOM 785 C CA . ASP A 1 102 ? -6.620 6.913 15.574 1.00 89.25 102 ASP A CA 1
ATOM 786 C C . ASP A 1 102 ? -8.122 6.974 15.242 1.00 89.25 102 ASP A C 1
ATOM 788 O O . ASP A 1 102 ? -8.917 7.547 15.993 1.00 89.25 102 ASP A O 1
ATOM 792 N N . ALA A 1 103 ? -8.548 6.307 14.164 1.00 88.25 103 ALA A N 1
ATOM 793 C CA . ALA A 1 103 ? -9.956 6.231 13.773 1.00 88.25 103 ALA A CA 1
ATOM 794 C C . ALA A 1 103 ? -10.833 5.490 14.801 1.00 88.25 103 ALA A C 1
ATOM 796 O O . ALA A 1 103 ? -11.959 5.909 15.077 1.00 88.25 103 ALA A O 1
ATOM 797 N N . LEU A 1 104 ? -10.336 4.399 15.388 1.00 88.94 104 LEU A N 1
ATOM 798 C CA . LEU A 1 104 ? -11.043 3.635 16.424 1.00 88.94 104 LEU A CA 1
ATOM 799 C C . LEU A 1 104 ? -11.132 4.402 17.750 1.00 88.94 104 LEU A C 1
ATOM 801 O O . LEU A 1 104 ? -12.124 4.281 18.477 1.00 88.94 104 LEU A O 1
ATOM 805 N N . SER A 1 105 ? -10.101 5.183 18.066 1.00 87.38 105 SER A N 1
ATOM 806 C CA . SER A 1 105 ? -10.029 6.017 19.269 1.00 87.38 105 SER A CA 1
ATOM 807 C C . SER A 1 105 ? -10.905 7.265 19.170 1.00 87.38 105 SER A C 1
ATOM 809 O O . SER A 1 105 ? -11.394 7.744 20.191 1.00 87.38 105 SER A O 1
ATOM 811 N N . ALA A 1 106 ? -11.183 7.741 17.953 1.00 86.69 106 ALA A N 1
ATOM 812 C CA . ALA A 1 106 ? -12.128 8.827 17.702 1.00 86.69 106 ALA A CA 1
ATOM 813 C C . ALA A 1 106 ? -13.592 8.449 18.012 1.00 86.69 106 ALA A C 1
ATOM 815 O O . ALA A 1 106 ? -14.433 9.332 18.189 1.00 86.69 106 ALA A O 1
ATOM 816 N N . VAL A 1 107 ? -13.921 7.152 18.108 1.00 87.69 107 VAL A N 1
ATOM 817 C CA . VAL A 1 107 ? -15.248 6.708 18.558 1.00 87.69 107 VAL A CA 1
ATOM 818 C C . VAL A 1 107 ? -15.396 7.015 20.050 1.00 87.69 107 VAL A C 1
ATOM 820 O O . VAL A 1 107 ? -14.779 6.362 20.894 1.00 87.69 107 VAL A O 1
ATOM 823 N N . GLY A 1 108 ? -16.235 8.006 20.363 1.00 83.75 108 GLY A N 1
ATOM 824 C CA . GLY A 1 108 ? -16.447 8.512 21.718 1.00 83.75 108 GLY A CA 1
ATOM 825 C C . GLY A 1 108 ? -16.804 7.432 22.746 1.00 83.75 108 GLY A C 1
ATOM 826 O O . GLY A 1 108 ? -17.476 6.440 22.443 1.00 83.75 108 GLY A O 1
ATOM 827 N N . ARG A 1 109 ? -16.367 7.649 23.993 1.00 85.69 109 ARG A N 1
ATOM 828 C CA . ARG A 1 109 ? -16.591 6.726 25.121 1.00 85.69 109 ARG A CA 1
ATOM 829 C C . ARG A 1 109 ? -18.070 6.469 25.401 1.00 85.69 109 ARG A C 1
ATOM 831 O O . ARG A 1 109 ? -18.415 5.342 25.737 1.00 85.69 109 ARG A O 1
ATOM 838 N N . GLU A 1 110 ? -18.924 7.459 25.159 1.00 89.31 110 GLU A N 1
ATOM 839 C CA . GLU A 1 110 ? -20.379 7.374 25.330 1.00 89.31 110 GLU A CA 1
ATOM 840 C C . GLU A 1 110 ? -20.991 6.166 24.600 1.00 89.31 110 GLU A C 1
ATOM 842 O O . GLU A 1 110 ? -21.737 5.395 25.197 1.00 89.31 110 GLU A O 1
ATOM 847 N N . ARG A 1 111 ? -20.602 5.907 23.340 1.00 87.25 111 ARG A N 1
ATOM 848 C CA . ARG A 1 111 ? -21.111 4.746 22.583 1.00 87.25 111 ARG A CA 1
ATOM 849 C C . ARG A 1 111 ? -20.671 3.409 23.178 1.00 87.25 111 ARG A C 1
ATOM 851 O O . ARG A 1 111 ? -21.396 2.417 23.089 1.00 87.25 111 ARG A O 1
ATOM 858 N N . ARG A 1 112 ? -19.483 3.369 23.789 1.00 88.94 112 ARG A N 1
ATOM 859 C CA . ARG A 1 112 ? -18.974 2.170 24.469 1.00 88.94 112 ARG A CA 1
ATOM 860 C C . ARG A 1 112 ? -19.718 1.951 25.788 1.00 88.94 112 ARG A C 1
ATOM 862 O O . ARG A 1 112 ? -20.132 0.832 26.059 1.00 88.94 112 ARG A O 1
ATOM 869 N N . GLU A 1 113 ? -19.933 3.011 26.561 1.00 90.50 113 GLU A N 1
ATOM 870 C CA . GLU A 1 113 ? -20.644 2.980 27.846 1.00 90.50 113 GLU A CA 1
ATOM 871 C C . GLU A 1 113 ? -22.130 2.620 27.674 1.00 90.50 113 GLU A C 1
ATOM 873 O O . GLU A 1 113 ? -22.624 1.760 28.399 1.00 90.50 113 GLU A O 1
ATOM 878 N N . ALA A 1 114 ? -22.803 3.142 26.642 1.00 91.19 114 ALA A N 1
ATOM 879 C CA . ALA A 1 114 ? -24.169 2.746 26.287 1.00 91.19 114 ALA A CA 1
ATOM 880 C C . ALA A 1 114 ? -24.280 1.247 25.951 1.00 91.19 114 ALA A C 1
ATOM 882 O O . ALA A 1 114 ? -25.219 0.577 26.373 1.00 91.19 114 ALA A O 1
ATOM 883 N N . SER A 1 115 ? -23.287 0.696 25.245 1.00 91.00 115 SER A N 1
ATOM 884 C CA . SER A 1 115 ? -23.249 -0.738 24.923 1.00 91.00 115 SER A CA 1
ATOM 885 C C . SER A 1 115 ? -23.045 -1.599 26.172 1.00 91.00 115 SER A C 1
ATOM 887 O O . SER A 1 115 ? -23.712 -2.618 26.337 1.00 91.00 115 SER A O 1
ATOM 889 N N . TYR A 1 116 ? -22.166 -1.174 27.087 1.00 93.38 116 TYR A N 1
ATOM 890 C CA . TYR A 1 116 ? -21.980 -1.861 28.368 1.00 93.38 116 TYR A CA 1
ATOM 891 C C . TYR A 1 116 ? -23.229 -1.786 29.257 1.00 93.38 116 TYR A C 1
ATOM 893 O O . TYR A 1 116 ? -23.535 -2.760 29.941 1.00 93.38 116 TYR A O 1
ATOM 901 N N . GLY A 1 117 ? -23.988 -0.685 29.206 1.00 92.62 117 GLY A N 1
ATOM 902 C CA . GLY A 1 117 ? -25.272 -0.542 29.904 1.00 92.62 117 GLY A CA 1
ATOM 903 C C . GLY A 1 117 ? -26.362 -1.497 29.405 1.00 92.62 117 GLY A C 1
ATOM 904 O O . GLY A 1 117 ? -27.232 -1.887 30.176 1.00 92.62 117 GLY A O 1
ATOM 905 N N . LEU A 1 118 ? -26.277 -1.938 28.145 1.00 92.00 118 LEU A N 1
ATOM 906 C CA . LEU A 1 118 ? -27.149 -2.965 27.558 1.00 92.00 118 LEU A CA 1
ATOM 907 C C . LEU A 1 118 ? -26.690 -4.404 27.870 1.00 92.00 118 LEU A C 1
ATOM 909 O O . LEU A 1 118 ? -27.261 -5.357 27.346 1.00 92.00 118 LEU A O 1
ATOM 913 N N . GLY A 1 119 ? -25.653 -4.579 28.697 1.00 92.50 119 GLY A N 1
ATOM 914 C CA . GLY A 1 119 ? -25.102 -5.890 29.048 1.00 92.50 119 GLY A CA 1
ATOM 915 C C . GLY A 1 119 ? -24.186 -6.501 27.982 1.00 92.50 119 GLY A C 1
ATOM 916 O O . GLY A 1 119 ? -23.861 -7.683 28.073 1.00 92.50 119 GLY A O 1
ATOM 917 N N . ALA A 1 120 ? -23.752 -5.730 26.977 1.00 92.25 120 ALA A N 1
ATOM 918 C CA . ALA A 1 120 ? -22.880 -6.242 25.922 1.00 92.25 120 ALA A CA 1
ATOM 919 C C . ALA A 1 120 ? -21.461 -6.536 26.435 1.00 92.25 120 ALA A C 1
ATOM 921 O O . ALA A 1 120 ? -20.870 -5.777 27.211 1.00 92.25 120 ALA A O 1
ATOM 922 N N . THR A 1 121 ? -20.870 -7.626 25.944 1.00 94.75 121 THR A N 1
ATOM 923 C CA . THR A 1 121 ? -19.477 -7.975 26.251 1.00 94.75 121 THR A CA 1
ATOM 924 C C . THR A 1 121 ? -18.487 -7.051 25.527 1.00 94.75 121 THR A C 1
ATOM 926 O O . THR A 1 121 ? -18.806 -6.438 24.508 1.00 94.75 121 THR A O 1
ATOM 929 N N . ARG A 1 122 ? -17.232 -6.964 26.003 1.00 89.38 122 ARG A N 1
ATOM 930 C CA . ARG A 1 122 ? -16.189 -6.136 25.350 1.00 89.38 122 ARG A CA 1
ATOM 931 C C . ARG A 1 122 ? -15.982 -6.489 23.872 1.00 89.38 122 ARG A C 1
ATOM 933 O O . ARG A 1 122 ? -15.789 -5.588 23.058 1.00 89.38 122 ARG A O 1
ATOM 940 N N . ALA A 1 123 ? -16.029 -7.779 23.534 1.00 91.12 123 ALA A N 1
ATOM 941 C CA . ALA A 1 123 ? -15.877 -8.251 22.160 1.00 91.12 123 ALA A CA 1
ATOM 942 C C . ALA A 1 123 ? -17.066 -7.832 21.281 1.00 91.12 123 ALA A C 1
ATOM 944 O O . ALA A 1 123 ? -16.872 -7.375 20.155 1.00 91.12 123 ALA A O 1
ATOM 945 N N . GLU A 1 124 ? -18.291 -7.908 21.807 1.00 92.38 124 GLU A N 1
ATOM 946 C CA . GLU A 1 124 ? -19.485 -7.471 21.084 1.00 92.38 124 GLU A CA 1
ATOM 947 C C . GLU A 1 124 ? -19.527 -5.962 20.880 1.00 92.38 124 GLU A C 1
ATOM 949 O O . GLU A 1 124 ? -19.814 -5.521 19.771 1.00 92.38 124 GLU A O 1
ATOM 954 N N . THR A 1 125 ? -19.178 -5.166 21.892 1.00 92.88 125 THR A N 1
ATOM 955 C CA . THR A 1 125 ? -19.085 -3.706 21.756 1.00 92.88 125 THR A CA 1
ATOM 956 C C . THR A 1 125 ? -18.067 -3.321 20.681 1.00 92.88 125 THR A C 1
ATOM 958 O O . THR A 1 125 ? -18.322 -2.430 19.869 1.00 92.88 125 THR A O 1
ATOM 961 N N . LEU A 1 126 ? -16.926 -4.017 20.615 1.00 90.50 126 LEU A N 1
ATOM 962 C CA . LEU A 1 126 ? -15.920 -3.762 19.587 1.00 90.50 126 LEU A CA 1
ATOM 963 C C . LEU A 1 126 ? -16.452 -4.087 18.183 1.00 90.50 126 LEU A C 1
ATOM 965 O O . LEU A 1 126 ? -16.381 -3.240 17.295 1.00 90.50 126 LEU A O 1
ATOM 969 N N . LEU A 1 127 ? -17.010 -5.283 17.987 1.00 91.00 127 LEU A N 1
ATOM 970 C CA . LEU A 1 127 ? -17.416 -5.775 16.667 1.00 91.00 127 LEU A CA 1
ATOM 971 C C . LEU A 1 127 ? -18.727 -5.160 16.158 1.00 91.00 127 LEU A C 1
ATOM 973 O O . LEU A 1 127 ? -18.825 -4.842 14.976 1.00 91.00 127 LEU A O 1
ATOM 977 N N . LYS A 1 128 ? -19.732 -4.987 17.023 1.00 89.31 128 LYS A N 1
ATOM 978 C CA . LYS A 1 128 ? -21.081 -4.533 16.636 1.00 89.31 128 LYS A CA 1
ATOM 979 C C . LYS A 1 128 ? -21.268 -3.019 16.721 1.00 89.31 128 LYS A C 1
ATOM 981 O O . LYS A 1 128 ? -22.172 -2.506 16.073 1.00 89.31 128 LYS A O 1
ATOM 986 N N . VAL A 1 129 ? -20.444 -2.299 17.489 1.00 90.44 129 VAL A N 1
ATOM 987 C CA . VAL A 1 129 ? -20.630 -0.851 17.709 1.00 90.44 129 VAL A CA 1
ATOM 988 C C . VAL A 1 129 ? -19.426 -0.046 17.240 1.00 90.44 129 VAL A C 1
ATOM 990 O O . VAL A 1 129 ? -19.575 0.848 16.409 1.00 90.44 129 VAL A O 1
ATOM 993 N N . VAL A 1 130 ? -18.220 -0.367 17.715 1.00 91.12 130 VAL A N 1
ATOM 994 C CA . VAL A 1 130 ? -17.020 0.431 17.407 1.00 91.12 130 VAL A CA 1
ATOM 995 C C . VAL A 1 130 ? -16.554 0.231 15.961 1.00 91.12 130 VAL A C 1
ATOM 997 O O . VAL A 1 130 ? -16.365 1.216 15.252 1.00 91.12 130 VAL A O 1
ATOM 1000 N N . MET A 1 131 ? -16.416 -1.013 15.497 1.00 90.69 131 MET A N 1
ATOM 1001 C CA . MET A 1 131 ? -16.003 -1.343 14.124 1.00 90.69 131 MET A CA 1
ATOM 1002 C C . MET A 1 131 ? -16.896 -0.704 13.043 1.00 90.69 131 MET A C 1
ATOM 1004 O O . MET A 1 131 ? -16.358 -0.029 12.162 1.00 90.69 131 MET A O 1
ATOM 1008 N N . PRO A 1 132 ? -18.240 -0.830 13.084 1.00 88.06 132 PRO A N 1
ATOM 1009 C CA . PRO A 1 132 ? -19.094 -0.187 12.087 1.00 88.06 132 PRO A CA 1
ATOM 1010 C C . PRO A 1 132 ? -19.119 1.338 12.220 1.00 88.06 132 PRO A C 1
ATOM 1012 O O . PRO A 1 132 ? -19.201 2.022 11.201 1.00 88.06 132 PRO A O 1
ATOM 1015 N N . ALA A 1 133 ? -18.989 1.891 13.432 1.00 88.62 133 ALA A N 1
ATOM 1016 C CA . ALA A 1 133 ? -18.885 3.337 13.622 1.00 88.62 133 ALA A CA 1
ATOM 1017 C C . ALA A 1 133 ? -17.573 3.914 13.056 1.00 88.62 133 ALA A C 1
ATOM 1019 O O . ALA A 1 133 ? -17.577 5.019 12.520 1.00 88.62 133 ALA A O 1
ATOM 1020 N N . ALA A 1 134 ? -16.468 3.167 13.133 1.00 90.19 134 ALA A N 1
ATOM 1021 C CA . ALA A 1 134 ? -15.153 3.578 12.639 1.00 90.19 134 ALA A CA 1
ATOM 1022 C C . ALA A 1 134 ? -14.888 3.199 11.169 1.00 90.19 134 ALA A C 1
ATOM 1024 O O . ALA A 1 134 ? -13.824 3.525 10.639 1.00 90.19 134 ALA A O 1
ATOM 1025 N N . ARG A 1 135 ? -15.834 2.542 10.477 1.00 88.31 135 ARG A N 1
ATOM 1026 C CA . ARG A 1 135 ? -15.634 1.988 9.122 1.00 88.31 135 ARG A CA 1
ATOM 1027 C C . ARG A 1 135 ? -15.081 3.001 8.115 1.00 88.31 135 ARG A C 1
ATOM 1029 O O . ARG A 1 135 ? -14.184 2.674 7.347 1.00 88.31 135 ARG A O 1
ATOM 1036 N N . SER A 1 136 ? -15.573 4.242 8.136 1.00 87.56 136 SER A N 1
ATOM 1037 C CA . SER A 1 136 ? -15.123 5.293 7.215 1.00 87.56 136 SER A CA 1
ATOM 1038 C C . SER A 1 136 ? -13.690 5.738 7.507 1.00 87.56 136 SER A C 1
ATOM 1040 O O . SER A 1 136 ? -12.963 6.095 6.586 1.00 87.56 136 SER A O 1
ATOM 1042 N N . GLY A 1 137 ? -13.275 5.693 8.776 1.00 87.94 137 GLY A N 1
ATOM 1043 C CA . GLY A 1 137 ? -11.904 5.983 9.186 1.00 87.94 137 GLY A CA 1
ATOM 1044 C C . GLY A 1 137 ? -10.938 4.852 8.830 1.00 87.94 137 GLY A C 1
ATOM 1045 O O . GLY A 1 137 ? -9.846 5.127 8.350 1.00 87.94 137 GLY A O 1
ATOM 1046 N N . ILE A 1 138 ? -11.360 3.589 8.954 1.00 90.56 138 ILE A N 1
ATOM 1047 C CA . ILE A 1 138 ? -10.557 2.428 8.531 1.00 90.56 138 ILE A CA 1
ATOM 1048 C C . ILE A 1 138 ? -10.331 2.449 7.011 1.00 90.56 138 ILE A C 1
ATOM 1050 O O . ILE A 1 138 ? -9.208 2.253 6.553 1.00 90.56 138 ILE A O 1
ATOM 1054 N N . VAL A 1 139 ? -11.366 2.752 6.218 1.00 89.75 139 VAL A N 1
ATOM 1055 C CA . VAL A 1 139 ? -11.224 2.900 4.757 1.00 89.75 139 VAL A CA 1
ATOM 1056 C C . VAL A 1 139 ? -10.246 4.028 4.411 1.00 89.75 139 VAL A C 1
ATOM 1058 O O . VAL A 1 139 ? -9.374 3.843 3.562 1.00 89.75 139 VAL A O 1
ATOM 1061 N N . ALA A 1 140 ? -10.331 5.169 5.101 1.00 87.75 140 ALA A N 1
ATOM 1062 C CA . ALA A 1 140 ? -9.383 6.268 4.922 1.00 87.75 140 ALA A CA 1
ATOM 1063 C C . ALA A 1 140 ? -7.945 5.874 5.312 1.00 87.75 140 ALA A C 1
ATOM 1065 O O . ALA A 1 140 ? -7.008 6.238 4.605 1.00 87.75 140 ALA A O 1
ATOM 1066 N N . ALA A 1 141 ? -7.765 5.091 6.381 1.00 89.69 141 ALA A N 1
ATOM 1067 C CA . ALA A 1 141 ? -6.465 4.583 6.818 1.00 89.69 141 ALA A CA 1
ATOM 1068 C C . ALA A 1 141 ? -5.798 3.701 5.753 1.00 89.69 141 ALA A C 1
ATOM 1070 O O . ALA A 1 141 ? -4.615 3.875 5.456 1.00 89.69 141 ALA A O 1
ATOM 1071 N N . VAL A 1 142 ? -6.561 2.790 5.140 1.00 90.62 142 VAL A N 1
ATOM 1072 C CA . VAL A 1 142 ? -6.068 1.910 4.067 1.00 90.62 142 VAL A CA 1
ATOM 1073 C C . VAL A 1 142 ? -5.672 2.722 2.835 1.00 90.62 142 VAL A C 1
ATOM 1075 O O . VAL A 1 142 ? -4.578 2.536 2.305 1.00 90.62 142 VAL A O 1
ATOM 1078 N N . LEU A 1 143 ? -6.519 3.661 2.407 1.00 87.81 143 LEU A N 1
ATOM 1079 C CA . LEU A 1 143 ? -6.231 4.523 1.257 1.00 87.81 143 LEU A CA 1
ATOM 1080 C C . LEU A 1 143 ? -4.981 5.379 1.487 1.00 87.81 143 LEU A C 1
ATOM 1082 O O . LEU A 1 143 ? -4.106 5.429 0.624 1.00 87.81 143 LEU A O 1
ATOM 1086 N N . LEU A 1 144 ? -4.852 5.988 2.667 1.00 85.00 144 LEU A N 1
ATOM 1087 C CA . LEU A 1 144 ? -3.687 6.797 3.023 1.00 85.00 144 LEU A CA 1
ATOM 1088 C C . LEU A 1 144 ? -2.402 5.955 3.084 1.00 85.00 144 LEU A C 1
ATOM 1090 O O . LEU A 1 144 ? -1.350 6.396 2.618 1.00 85.00 144 LEU A O 1
ATOM 1094 N N . GLY A 1 145 ? -2.485 4.730 3.610 1.00 86.06 145 GLY A N 1
ATOM 1095 C CA . GLY A 1 145 ? -1.375 3.778 3.615 1.00 86.06 145 GLY A CA 1
ATOM 1096 C C . GLY A 1 145 ? -0.920 3.388 2.207 1.00 86.06 145 GLY A C 1
ATOM 1097 O O . GLY A 1 145 ? 0.280 3.389 1.934 1.00 86.06 145 GLY A O 1
ATOM 1098 N N . MET A 1 146 ? -1.860 3.130 1.292 1.00 86.19 146 MET A N 1
ATOM 1099 C CA . MET A 1 146 ? -1.545 2.840 -0.113 1.00 86.19 146 MET A CA 1
ATOM 1100 C C . MET A 1 146 ? -0.894 4.036 -0.814 1.00 86.19 146 MET A C 1
ATOM 1102 O O . MET A 1 146 ? 0.116 3.864 -1.490 1.00 86.19 146 MET A O 1
ATOM 1106 N N . MET A 1 147 ? -1.407 5.253 -0.613 1.00 83.38 147 MET A N 1
ATOM 1107 C CA . MET A 1 147 ? -0.804 6.467 -1.181 1.00 83.38 147 MET A CA 1
ATOM 1108 C C . MET A 1 147 ? 0.626 6.680 -0.685 1.00 83.38 147 MET A C 1
ATOM 1110 O O . MET A 1 147 ? 1.502 7.049 -1.467 1.00 83.38 147 MET A O 1
ATOM 1114 N N . ARG A 1 148 ? 0.883 6.401 0.600 1.00 83.81 148 ARG A N 1
ATOM 1115 C CA . ARG A 1 148 ? 2.237 6.451 1.153 1.00 83.81 148 ARG A CA 1
ATOM 1116 C C . ARG A 1 148 ? 3.147 5.436 0.469 1.00 83.81 148 ARG A C 1
ATOM 1118 O O . ARG A 1 148 ? 4.237 5.807 0.066 1.00 83.81 148 ARG A O 1
ATOM 1125 N N . ALA A 1 149 ? 2.695 4.195 0.308 1.00 82.50 149 ALA A N 1
ATOM 1126 C CA . ALA A 1 149 ? 3.474 3.142 -0.339 1.00 82.50 149 ALA A CA 1
ATOM 1127 C C . ALA A 1 149 ? 3.809 3.482 -1.805 1.00 82.50 149 ALA A C 1
ATOM 1129 O O . ALA A 1 149 ? 4.945 3.304 -2.233 1.00 82.50 149 ALA A O 1
ATOM 1130 N N . ILE A 1 150 ? 2.854 4.041 -2.557 1.00 79.81 150 ILE A N 1
ATOM 1131 C CA . ILE A 1 150 ? 3.060 4.485 -3.948 1.00 79.81 150 ILE A CA 1
ATOM 1132 C C . ILE A 1 150 ? 4.099 5.614 -4.029 1.00 79.81 150 ILE A C 1
ATOM 1134 O O . ILE A 1 150 ?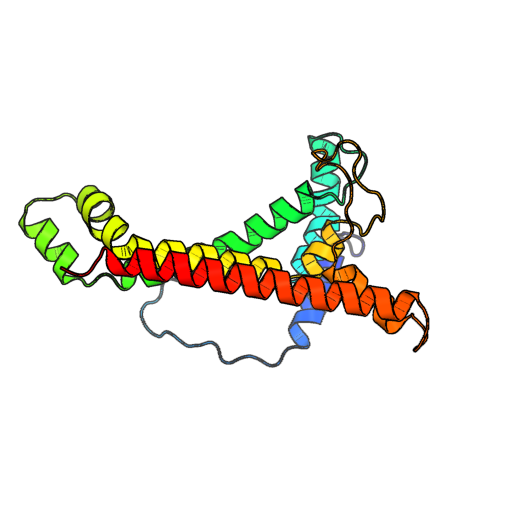 4.879 5.669 -4.979 1.00 79.81 150 ILE A O 1
ATOM 1138 N N . GLY A 1 151 ? 4.121 6.505 -3.033 1.00 75.38 151 GLY A N 1
ATOM 1139 C CA . GLY A 1 151 ? 5.073 7.614 -2.951 1.00 75.38 151 GLY A CA 1
ATOM 1140 C C . GLY A 1 151 ? 6.522 7.189 -2.694 1.00 75.38 151 GLY A C 1
ATOM 1141 O O . GLY A 1 151 ? 7.433 7.983 -2.915 1.00 75.38 151 GLY A O 1
ATOM 1142 N N . GLU A 1 152 ? 6.759 5.946 -2.276 1.00 81.38 152 GLU A N 1
ATOM 1143 C CA . GLU A 1 152 ? 8.094 5.404 -2.005 1.00 81.38 152 GLU A CA 1
ATOM 1144 C C . GLU A 1 152 ? 8.666 4.775 -3.281 1.00 81.38 152 GLU A C 1
ATOM 1146 O O . GLU A 1 152 ? 8.927 3.576 -3.387 1.00 81.38 152 GLU A O 1
ATOM 1151 N N . THR A 1 153 ? 8.837 5.613 -4.303 1.00 80.75 153 THR A N 1
ATOM 1152 C CA . THR A 1 153 ? 9.211 5.194 -5.661 1.00 80.75 153 THR A CA 1
ATOM 1153 C C . THR A 1 153 ? 10.624 4.626 -5.749 1.00 80.75 153 THR A C 1
ATOM 1155 O O . THR A 1 153 ? 10.892 3.788 -6.607 1.00 80.75 153 THR A O 1
ATOM 1158 N N . MET A 1 154 ? 11.521 5.029 -4.848 1.00 82.31 154 MET A N 1
ATOM 1159 C CA . MET A 1 154 ? 12.892 4.516 -4.789 1.00 82.31 154 MET A CA 1
ATOM 1160 C C . MET A 1 154 ? 12.944 3.059 -4.320 1.00 82.31 154 MET A C 1
ATOM 1162 O O . MET A 1 154 ? 13.723 2.262 -4.836 1.00 82.31 154 MET A O 1
ATOM 1166 N N . VAL A 1 155 ? 12.062 2.688 -3.392 1.00 84.00 155 VAL A N 1
ATOM 1167 C CA . VAL A 1 155 ? 11.946 1.314 -2.894 1.00 84.00 155 VAL A CA 1
ATOM 1168 C C . VAL A 1 155 ? 11.510 0.381 -4.021 1.00 84.00 155 VAL A C 1
ATOM 1170 O O . VAL A 1 155 ? 12.126 -0.659 -4.251 1.00 84.00 155 VAL A O 1
ATOM 1173 N N . VAL A 1 156 ? 10.482 0.792 -4.769 1.00 85.00 156 VAL A N 1
ATOM 1174 C CA . VAL A 1 156 ? 9.967 0.033 -5.917 1.00 85.00 156 VAL A CA 1
ATOM 1175 C C . VAL A 1 156 ? 10.996 -0.036 -7.039 1.00 85.00 156 VAL A C 1
ATOM 1177 O O . VAL A 1 156 ? 11.158 -1.094 -7.639 1.00 85.00 156 VAL A O 1
ATOM 1180 N N . TRP A 1 157 ? 11.718 1.056 -7.301 1.00 85.50 157 TRP A N 1
ATOM 1181 C CA . TRP A 1 157 ? 12.801 1.082 -8.283 1.00 85.50 157 TRP A CA 1
ATOM 1182 C C . TRP A 1 157 ? 13.835 -0.013 -7.985 1.00 85.50 157 TRP A C 1
ATOM 1184 O O . TRP A 1 157 ? 14.113 -0.844 -8.851 1.00 85.50 157 TRP A O 1
ATOM 1194 N N . MET A 1 158 ? 14.340 -0.077 -6.751 1.00 83.75 158 MET A N 1
ATOM 1195 C CA . MET A 1 158 ? 15.345 -1.073 -6.367 1.00 83.75 158 MET A CA 1
ATOM 1196 C C . MET A 1 158 ? 14.795 -2.507 -6.369 1.00 83.75 158 MET A C 1
ATOM 1198 O O . MET A 1 158 ? 15.481 -3.423 -6.814 1.00 83.75 158 MET A O 1
ATOM 1202 N N . ALA A 1 159 ? 13.559 -2.714 -5.906 1.00 84.25 159 ALA A N 1
ATOM 1203 C CA . ALA A 1 159 ? 12.974 -4.051 -5.781 1.00 84.25 159 ALA A CA 1
ATOM 1204 C C . ALA A 1 159 ? 12.474 -4.649 -7.112 1.00 84.25 159 ALA A C 1
ATOM 1206 O O . ALA A 1 159 ? 12.452 -5.870 -7.252 1.00 84.25 159 ALA A O 1
ATOM 1207 N N . ALA A 1 160 ? 12.071 -3.819 -8.083 1.00 82.44 160 ALA A N 1
ATOM 1208 C CA . ALA A 1 160 ? 11.497 -4.264 -9.361 1.00 82.44 160 ALA A CA 1
ATOM 1209 C C . ALA A 1 160 ? 12.536 -4.490 -10.480 1.00 82.44 160 ALA A C 1
ATOM 1211 O O . ALA A 1 160 ? 12.193 -5.019 -11.537 1.00 82.44 160 ALA A O 1
ATOM 1212 N N . GLY A 1 161 ? 13.794 -4.083 -10.272 1.00 77.50 161 GLY A N 1
ATOM 1213 C CA . GLY A 1 161 ? 14.926 -4.442 -11.136 1.00 77.50 161 GLY A CA 1
ATOM 1214 C C . GLY A 1 161 ? 15.068 -3.654 -12.442 1.00 77.50 161 GLY A C 1
ATOM 1215 O O . GLY A 1 161 ? 16.051 -3.850 -13.147 1.00 77.50 161 GLY A O 1
ATOM 1216 N N . MET A 1 162 ? 14.130 -2.757 -12.774 1.00 79.38 162 MET A N 1
ATOM 1217 C CA . MET A 1 162 ? 14.172 -1.899 -13.977 1.00 79.38 162 MET A CA 1
ATOM 1218 C C . MET A 1 162 ? 14.301 -2.625 -15.321 1.00 79.38 162 MET A C 1
ATOM 1220 O O . MET A 1 162 ? 14.682 -2.017 -16.323 1.00 79.38 162 MET A O 1
ATOM 1224 N N . ALA A 1 163 ? 13.947 -3.904 -15.400 1.00 77.25 163 ALA A N 1
ATOM 1225 C CA . ALA A 1 163 ? 14.012 -4.603 -16.674 1.00 77.25 163 ALA A CA 1
ATOM 1226 C C . ALA A 1 163 ? 12.946 -4.055 -17.634 1.00 77.25 163 ALA A C 1
ATOM 1228 O O . ALA A 1 163 ? 11.756 -4.036 -17.325 1.00 77.25 163 ALA A O 1
ATOM 1229 N N . GLY A 1 164 ? 13.370 -3.633 -18.827 1.00 66.25 164 GLY A N 1
ATOM 1230 C CA . GLY A 1 164 ? 12.486 -3.211 -19.918 1.00 66.25 164 GLY A CA 1
ATOM 1231 C C . GLY A 1 164 ? 11.797 -4.368 -20.645 1.00 66.25 164 GLY A C 1
ATOM 1232 O O . GLY A 1 164 ? 11.510 -4.235 -21.830 1.00 66.25 164 GLY A O 1
ATOM 1233 N N . GLN A 1 165 ? 11.591 -5.504 -19.977 1.00 68.25 165 GLN A N 1
ATOM 1234 C CA . GLN A 1 165 ? 10.919 -6.660 -20.557 1.00 68.25 165 GLN A CA 1
ATOM 1235 C C . GLN A 1 165 ? 9.450 -6.635 -20.149 1.00 68.25 165 GLN A C 1
ATOM 1237 O O . GLN A 1 165 ? 9.118 -6.452 -18.979 1.00 68.25 165 GLN A O 1
ATOM 1242 N N . ILE A 1 166 ? 8.561 -6.780 -21.129 1.00 66.19 166 ILE A N 1
ATOM 1243 C CA . ILE A 1 166 ? 7.136 -6.945 -20.859 1.00 66.19 166 ILE A CA 1
ATOM 1244 C C . ILE A 1 166 ? 6.943 -8.423 -20.502 1.00 66.19 166 ILE A C 1
ATOM 1246 O O . ILE A 1 166 ? 7.272 -9.264 -21.340 1.00 66.19 166 ILE A O 1
ATOM 1250 N N . PRO A 1 167 ? 6.441 -8.760 -19.300 1.00 65.75 167 PRO A N 1
ATOM 1251 C CA . PRO A 1 167 ? 6.180 -10.145 -18.941 1.00 65.75 167 PRO A CA 1
ATOM 1252 C C . PRO A 1 167 ? 5.225 -10.784 -19.950 1.00 65.75 167 PRO A C 1
ATOM 1254 O O . PRO A 1 167 ? 4.105 -10.315 -20.167 1.00 65.75 167 PRO A O 1
ATOM 1257 N N . THR A 1 168 ? 5.681 -11.862 -20.580 1.00 68.44 168 THR A N 1
ATOM 1258 C CA . THR A 1 168 ? 4.875 -12.725 -21.443 1.00 68.44 168 THR A CA 1
ATOM 1259 C C . THR A 1 168 ? 4.798 -14.094 -20.769 1.00 68.44 168 THR A C 1
ATOM 1261 O O . THR A 1 168 ? 5.803 -14.806 -20.796 1.00 68.44 168 THR A O 1
ATOM 1264 N N . PRO A 1 169 ? 3.672 -14.510 -20.160 1.00 77.50 169 PRO A N 1
ATOM 1265 C CA . PRO A 1 169 ? 2.324 -13.924 -20.150 1.00 77.50 169 PRO A CA 1
ATOM 1266 C C . PRO A 1 169 ? 2.133 -12.742 -19.177 1.00 77.50 169 PRO A C 1
ATOM 1268 O O . PRO A 1 169 ? 2.867 -12.594 -18.207 1.00 77.50 169 PRO A O 1
ATOM 1271 N N . TRP A 1 170 ? 1.094 -11.924 -19.396 1.00 69.19 170 TRP A N 1
ATOM 1272 C CA . TRP A 1 170 ? 0.856 -10.668 -18.657 1.00 69.19 170 TRP A CA 1
ATOM 1273 C C . TRP A 1 170 ? 0.597 -10.829 -17.149 1.00 69.19 170 TRP A C 1
ATOM 1275 O O . TRP A 1 170 ? 0.678 -9.854 -16.406 1.00 69.19 170 TRP A O 1
ATOM 1285 N N . TRP A 1 171 ? 0.275 -12.041 -16.693 1.00 72.94 171 TRP A N 1
ATOM 1286 C CA . TRP A 1 171 ? 0.080 -12.372 -15.277 1.00 72.94 171 TRP A CA 1
ATOM 1287 C C . TRP A 1 171 ? 1.341 -12.920 -14.600 1.00 72.94 171 TRP A C 1
ATOM 1289 O O . TRP A 1 171 ? 1.292 -13.257 -13.416 1.00 72.94 171 TRP A O 1
ATOM 1299 N N . ASP A 1 172 ? 2.459 -13.051 -15.316 1.00 76.81 172 ASP A N 1
ATOM 1300 C CA . ASP A 1 172 ? 3.697 -13.537 -14.720 1.00 76.81 172 ASP A CA 1
ATOM 1301 C C . ASP A 1 172 ? 4.382 -12.438 -13.891 1.00 76.81 172 ASP A C 1
ATOM 1303 O O . ASP A 1 172 ? 5.159 -11.617 -14.376 1.00 76.81 172 ASP A O 1
ATOM 1307 N N . LEU A 1 173 ? 4.065 -12.432 -12.598 1.00 74.19 173 LEU A N 1
ATOM 1308 C CA . LEU A 1 173 ? 4.620 -11.525 -11.590 1.00 74.19 173 LEU A CA 1
ATOM 1309 C C . LEU A 1 173 ? 6.049 -11.909 -11.152 1.00 74.19 173 LEU A C 1
ATOM 1311 O O . LEU A 1 173 ? 6.643 -11.213 -10.321 1.00 74.19 173 LEU A O 1
ATOM 1315 N N . SER A 1 174 ? 6.593 -13.024 -11.660 1.00 76.25 174 SER A N 1
ATOM 1316 C CA . SER A 1 174 ? 7.974 -13.453 -11.396 1.00 76.25 174 SER A CA 1
ATOM 1317 C C . SER A 1 174 ? 9.008 -12.713 -12.248 1.00 76.25 174 SER A C 1
ATOM 1319 O O . SER A 1 174 ? 10.201 -12.798 -11.983 1.00 76.25 174 SER A O 1
ATOM 1321 N N . GLN A 1 175 ? 8.561 -11.946 -13.238 1.00 78.75 175 GLN A N 1
ATOM 1322 C CA . GLN A 1 175 ? 9.429 -11.139 -14.082 1.00 78.75 175 GLN A CA 1
ATOM 1323 C C . GLN A 1 175 ? 9.709 -9.773 -13.437 1.00 78.75 175 GLN A C 1
ATOM 1325 O O . GLN A 1 175 ? 8.920 -9.235 -12.649 1.00 78.75 175 GLN A O 1
ATOM 1330 N N . SER A 1 176 ? 10.850 -9.197 -13.797 1.00 83.06 176 SER A N 1
ATOM 1331 C CA . SER A 1 176 ? 11.214 -7.822 -13.463 1.00 83.06 176 SER A CA 1
ATOM 1332 C C . SER A 1 176 ? 10.422 -6.839 -14.324 1.00 83.06 176 SER A C 1
ATOM 1334 O O . SER A 1 176 ? 10.140 -7.115 -15.488 1.00 83.06 176 SER A O 1
ATOM 1336 N N . VAL A 1 177 ? 10.070 -5.680 -13.767 1.00 84.00 177 VAL A N 1
ATOM 1337 C CA . VAL A 1 177 ? 9.220 -4.691 -14.450 1.00 84.00 177 VAL A CA 1
ATOM 1338 C C . VAL A 1 177 ? 9.814 -3.302 -14.284 1.00 84.00 177 VAL A C 1
ATOM 1340 O O . VAL A 1 177 ? 10.486 -3.005 -13.293 1.00 84.00 177 VAL A O 1
ATOM 1343 N N . ARG A 1 178 ? 9.549 -2.423 -15.252 1.00 86.50 178 ARG A N 1
ATOM 1344 C CA . ARG A 1 178 ? 10.007 -1.034 -15.233 1.00 86.50 178 ARG A CA 1
ATOM 1345 C C . ARG A 1 178 ? 8.879 -0.072 -14.828 1.00 86.50 178 ARG A C 1
ATOM 1347 O O . ARG A 1 178 ? 8.013 0.225 -15.650 1.00 86.50 178 ARG A O 1
ATOM 1354 N N . PRO A 1 179 ? 8.859 0.435 -13.578 1.00 87.06 179 PRO A N 1
ATOM 1355 C CA . PRO A 1 179 ? 7.950 1.507 -13.184 1.00 87.06 179 PRO A CA 1
ATOM 1356 C C . PRO A 1 179 ? 8.048 2.752 -14.078 1.00 87.06 179 PRO A C 1
ATOM 1358 O O . PRO A 1 179 ? 9.141 3.219 -14.411 1.00 87.06 179 PRO A O 1
ATOM 1361 N N . ILE A 1 180 ? 6.891 3.337 -14.405 1.00 87.75 180 ILE A N 1
ATOM 1362 C CA . ILE A 1 180 ? 6.803 4.562 -15.219 1.00 87.75 180 ILE A CA 1
ATOM 1363 C C . ILE A 1 180 ? 7.478 5.739 -14.498 1.00 87.75 180 ILE A C 1
ATOM 1365 O O . ILE A 1 180 ? 8.236 6.488 -15.107 1.00 87.75 180 ILE A O 1
ATOM 1369 N N . THR A 1 181 ? 7.262 5.865 -13.186 1.00 87.06 181 THR A N 1
ATOM 1370 C CA . THR A 1 181 ? 7.849 6.921 -12.341 1.00 87.06 181 THR A CA 1
ATOM 1371 C C . THR A 1 181 ? 9.376 6.897 -12.350 1.00 87.06 181 THR A C 1
ATOM 1373 O O . THR A 1 181 ? 10.004 7.943 -12.486 1.00 87.06 181 THR A O 1
ATOM 1376 N N . ALA A 1 182 ? 9.971 5.708 -12.255 1.00 85.94 182 ALA A N 1
ATOM 1377 C CA . ALA A 1 182 ? 11.420 5.538 -12.297 1.00 85.94 182 ALA A CA 1
ATOM 1378 C C . ALA A 1 182 ? 11.991 5.775 -13.705 1.00 85.94 182 ALA A C 1
ATOM 1380 O O . ALA A 1 182 ? 13.037 6.401 -13.832 1.00 85.94 182 ALA A O 1
ATOM 1381 N N . THR A 1 183 ? 11.261 5.388 -14.760 1.00 87.56 183 THR A N 1
ATOM 1382 C CA . THR A 1 183 ? 11.661 5.694 -16.146 1.00 87.56 183 THR A CA 1
ATOM 1383 C C . THR A 1 183 ? 11.750 7.206 -16.374 1.00 87.56 183 THR A C 1
ATOM 1385 O O . THR A 1 183 ? 12.737 7.682 -16.919 1.00 87.56 183 THR A O 1
ATOM 1388 N N . ILE A 1 184 ? 10.767 7.987 -15.909 1.00 89.06 184 ILE A N 1
ATOM 1389 C CA . ILE A 1 184 ? 10.808 9.455 -16.034 1.00 89.06 184 ILE A CA 1
ATOM 1390 C C . ILE A 1 184 ? 11.959 10.044 -15.215 1.00 89.06 184 ILE A C 1
ATOM 1392 O O . ILE A 1 184 ? 12.663 10.922 -15.704 1.00 89.06 184 ILE A O 1
ATOM 1396 N N . ALA A 1 185 ? 12.159 9.573 -13.982 1.00 86.06 185 ALA A N 1
ATOM 1397 C CA . ALA A 1 185 ? 13.206 10.094 -13.106 1.00 86.06 185 ALA A CA 1
ATOM 1398 C C . ALA A 1 185 ? 14.621 9.876 -13.668 1.00 86.06 185 ALA A C 1
ATOM 1400 O O . ALA A 1 185 ? 15.466 10.755 -13.526 1.00 86.06 185 ALA A O 1
ATOM 1401 N N . GLN A 1 186 ? 14.867 8.729 -14.306 1.00 85.69 186 GLN A N 1
ATOM 1402 C CA . GLN A 1 186 ? 16.169 8.385 -14.872 1.00 85.69 186 GLN A CA 1
ATOM 1403 C C . GLN A 1 186 ? 16.392 9.040 -16.244 1.00 85.69 186 GLN A C 1
ATOM 1405 O O . GLN A 1 186 ? 17.354 9.774 -16.443 1.00 85.69 186 GLN A O 1
ATOM 1410 N N . GLU A 1 187 ? 15.474 8.826 -17.184 1.00 88.31 187 GLU A N 1
ATOM 1411 C CA . GLU A 1 187 ? 15.682 9.153 -18.601 1.00 88.31 187 GLU A CA 1
ATOM 1412 C C . GLU A 1 187 ? 15.526 10.656 -18.900 1.00 88.31 187 GLU A C 1
ATOM 1414 O O . GLU A 1 187 ? 16.061 11.164 -19.890 1.00 88.31 187 GLU A O 1
ATOM 1419 N N . MET A 1 188 ? 14.802 11.402 -18.051 1.00 86.19 188 MET A N 1
ATOM 1420 C CA . MET A 1 188 ? 14.575 12.839 -18.263 1.00 86.19 188 MET A CA 1
ATOM 1421 C C . MET A 1 188 ? 15.845 13.669 -18.052 1.00 86.19 188 MET A C 1
ATOM 1423 O O . MET A 1 188 ? 15.973 14.734 -18.650 1.00 86.19 188 MET A O 1
ATOM 1427 N N . GLY A 1 189 ? 16.782 13.182 -17.233 1.00 81.88 189 GLY A N 1
ATOM 1428 C CA . GLY A 1 189 ? 18.087 13.817 -17.038 1.00 81.88 189 GLY A CA 1
ATOM 1429 C C . GLY A 1 189 ? 19.082 13.542 -18.169 1.00 81.88 189 GLY A C 1
ATOM 1430 O O . GLY A 1 189 ? 20.002 14.331 -18.366 1.00 81.88 189 GLY A O 1
ATOM 1431 N N . GLU A 1 190 ? 18.892 12.453 -18.919 1.00 83.50 190 GLU A N 1
ATOM 1432 C CA . GLU A 1 190 ? 19.844 11.977 -19.935 1.00 83.50 190 GLU A CA 1
ATOM 1433 C C . GLU A 1 190 ? 19.439 12.349 -21.373 1.00 83.50 190 GLU A C 1
ATOM 1435 O O . GLU A 1 190 ? 20.272 12.358 -22.280 1.00 83.50 190 GLU A O 1
ATOM 1440 N N . THR A 1 191 ? 18.168 12.691 -21.605 1.00 85.19 191 THR A N 1
ATOM 1441 C CA . THR A 1 191 ? 17.642 12.936 -22.955 1.00 85.19 191 THR A CA 1
ATOM 1442 C C . THR A 1 191 ? 17.845 14.396 -23.420 1.00 85.19 191 THR A C 1
ATOM 1444 O O . THR A 1 191 ? 17.430 15.321 -22.718 1.00 85.19 191 THR A O 1
ATOM 1447 N N . PRO A 1 192 ? 18.372 14.649 -24.641 1.00 84.62 192 PRO A N 1
ATOM 1448 C CA . PRO A 1 192 ? 18.466 15.995 -25.214 1.00 84.62 192 PRO A CA 1
ATOM 1449 C C . PRO A 1 192 ? 17.099 16.660 -25.433 1.00 84.62 192 PRO A C 1
ATOM 1451 O O . PRO A 1 192 ? 16.156 16.036 -25.942 1.00 84.62 192 PRO A O 1
ATOM 1454 N N . GLN A 1 193 ? 17.015 17.955 -25.111 1.00 81.38 193 GLN A N 1
ATOM 1455 C CA . GLN A 1 193 ? 15.812 18.769 -25.305 1.00 81.38 193 GLN A CA 1
ATOM 1456 C C . GLN A 1 193 ? 15.446 18.856 -26.797 1.00 81.38 193 GLN A C 1
ATOM 1458 O O . GLN A 1 193 ? 16.301 19.119 -27.640 1.00 81.38 193 GLN A O 1
ATOM 1463 N N . GLY A 1 194 ? 14.170 18.628 -27.124 1.00 82.50 194 GLY A N 1
ATOM 1464 C CA . GLY A 1 194 ? 13.649 18.689 -28.499 1.00 82.50 194 GLY A CA 1
ATOM 1465 C C . GLY A 1 194 ? 13.701 17.375 -29.292 1.00 82.50 194 GLY A C 1
ATOM 1466 O O . GLY A 1 194 ? 13.242 17.342 -30.432 1.00 82.50 194 GLY A O 1
ATOM 1467 N N . SER A 1 195 ? 14.207 16.284 -28.709 1.00 88.94 195 SER A N 1
ATOM 1468 C CA . SER A 1 195 ? 14.157 14.950 -29.326 1.00 88.94 195 SER A CA 1
ATOM 1469 C C . SER A 1 195 ? 12.751 14.313 -29.243 1.00 88.94 195 SER A C 1
ATOM 1471 O O . SER A 1 195 ? 11.996 14.604 -28.313 1.00 88.94 195 SER A O 1
ATOM 1473 N N . PRO A 1 196 ? 12.375 13.394 -30.160 1.00 88.00 196 PRO A N 1
ATOM 1474 C CA . PRO A 1 196 ? 11.107 12.651 -30.067 1.00 88.00 196 PRO A CA 1
ATOM 1475 C C . PRO A 1 196 ? 10.984 11.831 -28.770 1.00 88.00 196 PRO A C 1
ATOM 1477 O O . PRO A 1 196 ? 9.882 11.639 -28.249 1.00 88.00 196 PRO A O 1
ATOM 1480 N N . HIS A 1 197 ? 12.116 11.397 -28.206 1.00 87.69 197 HIS A N 1
ATOM 1481 C CA . HIS A 1 197 ? 12.163 10.714 -26.915 1.00 87.69 197 HIS A CA 1
ATOM 1482 C C . HIS A 1 197 ? 11.709 11.641 -25.777 1.00 87.69 197 HIS A C 1
ATOM 1484 O O . HIS A 1 197 ? 10.843 11.268 -24.990 1.00 87.69 197 HIS A O 1
ATOM 1490 N N . PHE A 1 198 ? 12.184 12.892 -25.753 1.00 89.38 198 PHE A N 1
AT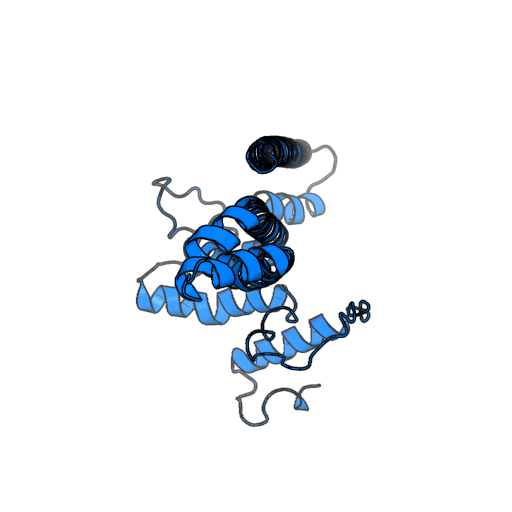OM 1491 C CA . PHE A 1 198 ? 11.813 13.883 -24.738 1.00 89.38 198 PHE A CA 1
ATOM 1492 C C . PHE A 1 198 ? 10.294 14.125 -24.671 1.00 89.38 198 PHE A C 1
ATOM 1494 O O . PHE A 1 198 ? 9.707 14.122 -23.587 1.00 89.38 198 PHE A O 1
ATOM 1501 N N . TYR A 1 199 ? 9.629 14.258 -25.824 1.00 90.81 199 TYR A N 1
ATOM 1502 C CA . TYR A 1 199 ? 8.168 14.414 -25.871 1.00 90.81 199 TYR A CA 1
ATOM 1503 C C . TYR A 1 199 ? 7.422 13.177 -25.349 1.00 90.81 199 TYR A C 1
ATOM 1505 O O . TYR A 1 199 ? 6.372 13.310 -24.720 1.00 90.81 199 TYR A O 1
ATOM 1513 N N . SER A 1 200 ? 7.980 11.980 -25.553 1.00 91.81 200 SER A N 1
ATOM 1514 C CA . SER A 1 200 ? 7.399 10.726 -25.058 1.00 91.81 200 SER A CA 1
ATOM 1515 C C . SER A 1 200 ? 7.446 10.640 -23.527 1.00 91.81 200 SER A C 1
ATOM 1517 O O . SER A 1 200 ? 6.462 10.246 -22.902 1.00 91.81 200 SER A O 1
ATOM 1519 N N . LEU A 1 201 ? 8.545 11.078 -22.898 1.00 90.25 201 LEU A N 1
ATOM 1520 C CA . LEU A 1 201 ? 8.651 11.152 -21.434 1.00 90.25 201 LEU A CA 1
ATOM 1521 C C . LEU A 1 201 ? 7.660 12.157 -20.842 1.00 90.25 201 LEU A C 1
ATOM 1523 O O . LEU A 1 201 ? 7.037 11.884 -19.815 1.00 90.25 201 LEU A O 1
ATOM 1527 N N . PHE A 1 202 ? 7.477 13.300 -21.503 1.00 91.25 202 PHE A N 1
ATOM 1528 C CA . PHE A 1 202 ? 6.499 14.295 -21.074 1.00 91.25 202 PHE A CA 1
ATOM 1529 C C . PHE A 1 202 ? 5.064 13.752 -21.161 1.00 91.25 202 PHE A C 1
ATOM 1531 O O . PHE A 1 202 ? 4.273 13.938 -20.235 1.00 91.25 202 PHE A O 1
ATOM 1538 N N . ALA A 1 203 ? 4.744 13.004 -22.223 1.00 92.75 203 ALA A N 1
ATOM 1539 C CA . ALA A 1 203 ? 3.462 12.316 -22.356 1.00 92.75 203 ALA A CA 1
ATOM 1540 C C . ALA A 1 203 ? 3.241 11.265 -21.251 1.00 92.75 203 ALA A C 1
ATOM 1542 O O . ALA A 1 203 ? 2.141 11.183 -20.705 1.00 92.75 203 ALA A O 1
ATOM 1543 N N . LEU A 1 204 ? 4.276 10.509 -20.857 1.00 92.50 204 LEU A N 1
ATOM 1544 C CA . LEU A 1 204 ? 4.206 9.586 -19.713 1.00 92.50 204 LEU A CA 1
ATOM 1545 C C . LEU A 1 204 ? 3.955 10.320 -18.387 1.00 92.50 204 LEU A C 1
ATOM 1547 O O . LEU A 1 204 ? 3.179 9.843 -17.558 1.00 92.50 204 LEU A O 1
ATOM 1551 N N . GLY A 1 205 ? 4.568 11.490 -18.188 1.00 92.44 205 GLY A N 1
ATOM 1552 C CA . GLY A 1 205 ? 4.311 12.342 -17.024 1.00 92.44 205 GLY A CA 1
ATOM 1553 C C . GLY A 1 205 ? 2.870 12.855 -16.981 1.00 92.44 205 GLY A C 1
ATOM 1554 O O . GLY A 1 205 ? 2.210 12.768 -15.944 1.00 92.44 205 GLY A O 1
ATOM 1555 N N . LEU A 1 206 ? 2.346 13.315 -18.120 1.00 94.56 206 LEU A N 1
ATOM 1556 C CA . LEU A 1 206 ? 0.946 13.725 -18.249 1.00 94.56 206 LEU A CA 1
ATOM 1557 C C . LEU A 1 206 ? -0.011 12.552 -17.987 1.00 94.56 206 LEU A C 1
ATOM 1559 O O . LEU A 1 206 ? -1.009 12.717 -17.289 1.00 94.56 206 LEU A O 1
ATOM 1563 N N . LEU A 1 207 ? 0.310 11.358 -18.487 1.00 94.81 207 LEU A N 1
ATOM 1564 C CA . LEU A 1 207 ? -0.463 10.143 -18.235 1.00 94.81 207 LEU A CA 1
ATOM 1565 C C . LEU A 1 207 ? -0.524 9.815 -16.736 1.00 94.81 207 LEU A C 1
ATOM 1567 O O . LEU A 1 207 ? -1.607 9.569 -16.209 1.00 94.81 207 LEU A O 1
ATOM 1571 N N . LEU A 1 208 ? 0.612 9.858 -16.034 1.00 90.69 208 LEU A N 1
ATOM 1572 C CA . LEU A 1 208 ? 0.674 9.661 -14.580 1.00 90.69 208 LEU A CA 1
ATOM 1573 C C . LEU A 1 208 ? -0.175 10.681 -13.821 1.00 90.69 208 LEU A C 1
ATOM 1575 O O . LEU A 1 208 ? -0.864 10.315 -12.864 1.00 90.69 208 LEU A O 1
ATOM 1579 N N . LEU A 1 209 ? -0.153 11.943 -14.255 1.00 93.06 209 LEU A N 1
ATOM 1580 C CA . LEU A 1 209 ? -0.981 12.995 -13.675 1.00 93.06 209 LEU A CA 1
ATOM 1581 C C . LEU A 1 209 ? -2.471 12.680 -13.849 1.00 93.06 209 LEU A C 1
ATOM 1583 O O . LEU A 1 209 ? -3.216 12.729 -12.874 1.00 93.06 209 LEU A O 1
ATOM 1587 N N . VAL A 1 210 ? -2.897 12.308 -15.059 1.00 95.44 210 VAL A N 1
ATOM 1588 C CA . VAL A 1 210 ? -4.294 11.952 -15.355 1.00 95.44 210 VAL A CA 1
ATOM 1589 C C . VAL A 1 210 ? -4.736 10.743 -14.532 1.00 95.44 210 VAL A C 1
ATOM 1591 O O . VAL A 1 210 ? -5.791 10.788 -13.902 1.00 95.44 210 VAL A O 1
ATOM 1594 N N . VAL A 1 211 ? -3.921 9.688 -14.468 1.00 92.12 211 VAL A N 1
ATOM 1595 C CA . VAL A 1 211 ? -4.216 8.491 -13.664 1.00 92.12 211 VAL A CA 1
ATOM 1596 C C . VAL A 1 211 ? -4.355 8.851 -12.185 1.00 92.12 211 VAL A C 1
ATOM 1598 O O . VAL A 1 211 ? -5.329 8.464 -11.542 1.00 92.12 211 VAL A O 1
ATOM 1601 N N . THR A 1 212 ? -3.424 9.639 -11.648 1.00 89.25 212 THR A N 1
ATOM 1602 C CA . THR A 1 212 ? -3.461 10.074 -10.245 1.00 89.25 212 THR A CA 1
ATOM 1603 C C . THR A 1 212 ? -4.681 10.946 -9.967 1.00 89.25 212 THR A C 1
ATOM 1605 O O . THR A 1 212 ? -5.337 10.781 -8.941 1.00 89.25 212 THR A O 1
ATOM 1608 N N . PHE A 1 213 ? -5.030 11.850 -10.880 1.00 91.50 213 PHE A N 1
ATOM 1609 C CA . PHE A 1 213 ? -6.214 12.696 -10.765 1.00 91.50 213 PHE A CA 1
ATOM 1610 C C . PHE A 1 213 ? -7.503 11.864 -10.728 1.00 91.50 213 PHE A C 1
ATOM 1612 O O . PHE A 1 213 ? -8.319 12.039 -9.825 1.00 91.50 213 PHE A O 1
ATOM 1619 N N . VAL A 1 214 ? -7.648 10.893 -11.635 1.00 92.75 214 VAL A N 1
ATOM 1620 C CA . VAL A 1 214 ? -8.797 9.974 -11.660 1.00 92.75 214 VAL A CA 1
ATOM 1621 C C . VAL A 1 214 ? -8.875 9.148 -10.375 1.00 92.75 214 VAL A C 1
ATOM 1623 O O . VAL A 1 214 ? -9.946 9.053 -9.778 1.00 92.75 214 VAL A O 1
ATOM 1626 N N . LEU A 1 215 ? -7.758 8.589 -9.900 1.00 87.50 215 LEU A N 1
ATOM 1627 C CA . LEU A 1 215 ? -7.728 7.815 -8.654 1.00 87.50 215 LEU A CA 1
ATOM 1628 C C . LEU A 1 215 ? -8.110 8.658 -7.432 1.00 87.50 215 LEU A C 1
ATOM 1630 O O . LEU A 1 215 ? -8.840 8.174 -6.564 1.00 87.50 215 LEU A O 1
ATOM 1634 N N . ASN A 1 216 ? -7.661 9.913 -7.364 1.00 88.56 216 ASN A N 1
ATOM 1635 C CA . ASN A 1 216 ? -8.046 10.825 -6.287 1.00 88.56 216 ASN A CA 1
ATOM 1636 C C . ASN A 1 216 ? -9.542 11.164 -6.340 1.00 88.56 216 ASN A C 1
ATOM 1638 O O . ASN A 1 216 ? -10.209 11.070 -5.311 1.00 88.56 216 ASN A O 1
ATOM 1642 N N . LEU A 1 217 ? -10.093 11.452 -7.526 1.00 90.31 217 LEU A N 1
ATOM 1643 C CA . LEU A 1 217 ? -11.530 11.696 -7.701 1.00 90.31 217 LEU A CA 1
ATOM 1644 C C . LEU A 1 217 ? -12.381 10.484 -7.300 1.00 90.31 217 LEU A C 1
ATOM 1646 O O . LEU A 1 217 ? -13.372 10.624 -6.583 1.00 90.31 217 LEU A O 1
ATOM 1650 N N . VAL A 1 218 ? -11.990 9.279 -7.727 1.00 87.88 218 VAL A N 1
ATOM 1651 C CA . VAL A 1 218 ? -12.681 8.036 -7.351 1.00 87.88 218 VAL A CA 1
ATOM 1652 C C . VAL A 1 218 ? -12.602 7.818 -5.843 1.00 87.88 218 VAL A C 1
ATOM 1654 O O . VAL A 1 218 ? -13.611 7.481 -5.223 1.00 87.88 218 VAL A O 1
ATOM 1657 N N . SER A 1 219 ? -11.436 8.048 -5.238 1.00 83.31 219 SER A N 1
ATOM 1658 C CA . SER A 1 219 ? -11.255 7.920 -3.790 1.00 83.31 219 SER A CA 1
ATOM 1659 C C . SER A 1 219 ? -12.202 8.857 -3.044 1.00 83.31 219 SER A C 1
ATOM 1661 O O . SER A 1 219 ? -12.963 8.409 -2.187 1.00 83.31 219 SER A O 1
ATOM 1663 N N . GLU A 1 220 ? -12.237 10.136 -3.411 1.00 83.56 220 GLU A N 1
ATOM 1664 C CA . GLU A 1 220 ? -13.121 11.120 -2.786 1.00 83.56 220 GLU A CA 1
ATOM 1665 C C . GLU A 1 220 ? -14.606 10.763 -2.956 1.00 83.56 220 GLU A C 1
ATOM 1667 O O . GLU A 1 220 ? -15.384 10.846 -2.001 1.00 83.56 220 GLU A O 1
ATOM 1672 N N . HIS A 1 221 ? -14.995 10.265 -4.131 1.00 84.75 221 HIS A N 1
ATOM 1673 C CA . HIS A 1 221 ? -16.358 9.798 -4.392 1.00 84.75 221 HIS A CA 1
ATOM 1674 C C . HIS A 1 221 ? -16.755 8.583 -3.538 1.00 84.75 221 HIS A C 1
ATOM 1676 O O . HIS A 1 221 ? -17.881 8.504 -3.041 1.00 84.75 221 HIS A O 1
ATOM 1682 N N . PHE A 1 222 ? -15.841 7.638 -3.313 1.00 81.38 222 PHE A N 1
ATOM 1683 C CA . PHE A 1 222 ? -16.082 6.500 -2.420 1.00 81.38 222 PHE A CA 1
ATOM 1684 C C . PHE A 1 222 ? -16.161 6.927 -0.947 1.00 81.38 222 PHE A C 1
ATOM 1686 O O . PHE A 1 222 ? -17.048 6.470 -0.218 1.00 81.38 222 PHE A O 1
ATOM 1693 N N . LEU A 1 223 ? -15.283 7.833 -0.499 1.00 74.88 223 LEU A N 1
ATOM 1694 C CA . LEU A 1 223 ? -15.306 8.347 0.874 1.00 74.88 223 LEU A CA 1
ATOM 1695 C C . LEU A 1 223 ? -16.558 9.183 1.169 1.00 74.88 223 LEU A C 1
ATOM 1697 O O . LEU A 1 223 ? -17.112 9.080 2.269 1.00 74.88 223 LEU A O 1
ATOM 1701 N N . SER A 1 224 ? -17.023 9.994 0.215 1.00 76.25 224 SER A N 1
ATOM 1702 C CA . SER A 1 224 ? -18.225 10.818 0.39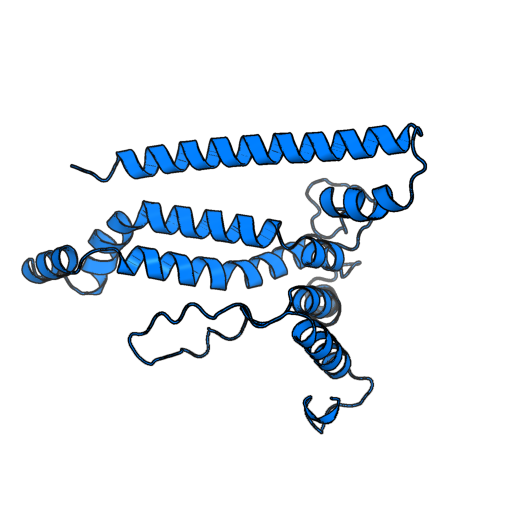2 1.00 76.25 224 SER A CA 1
ATOM 1703 C C . SER A 1 224 ? -19.466 9.950 0.626 1.00 76.25 224 SER A C 1
ATOM 1705 O O . SER A 1 224 ? -20.257 10.223 1.533 1.00 76.25 224 SER A O 1
ATOM 1707 N N . ARG A 1 225 ? -19.582 8.820 -0.084 1.00 70.12 225 ARG A N 1
ATOM 1708 C CA . ARG A 1 225 ? -20.648 7.832 0.142 1.00 70.12 225 ARG A CA 1
ATOM 1709 C C . ARG A 1 225 ? -20.520 7.095 1.469 1.00 70.12 225 ARG A C 1
ATOM 1711 O O . ARG A 1 225 ? -21.532 6.865 2.128 1.00 70.12 225 ARG A O 1
ATOM 1718 N N . ALA A 1 226 ? -19.302 6.777 1.904 1.00 67.06 226 ALA A N 1
ATOM 1719 C CA . ALA A 1 226 ? -19.075 6.142 3.202 1.00 67.06 226 ALA A CA 1
ATOM 1720 C C . ALA A 1 226 ? -19.473 7.048 4.387 1.00 67.06 226 ALA A C 1
ATOM 1722 O O . ALA A 1 226 ? -19.957 6.545 5.404 1.00 67.06 226 ALA A O 1
ATOM 1723 N N . ARG A 1 227 ? -19.324 8.376 4.249 1.00 62.78 227 ARG A N 1
ATOM 1724 C CA . ARG A 1 227 ? -19.790 9.374 5.234 1.00 62.78 227 ARG A CA 1
ATOM 1725 C C . ARG A 1 227 ? -21.315 9.525 5.261 1.00 62.78 227 ARG A C 1
ATOM 1727 O O . ARG A 1 227 ? -21.880 9.685 6.339 1.00 62.78 227 ARG A O 1
ATOM 1734 N N . GLY A 1 228 ? -21.984 9.419 4.111 1.00 54.25 228 GLY A N 1
ATOM 1735 C CA . GLY A 1 228 ? -23.440 9.588 3.996 1.00 54.25 228 GLY A CA 1
ATOM 1736 C C . GLY A 1 228 ? -24.289 8.535 4.723 1.00 54.25 228 GLY A C 1
ATOM 1737 O O . GLY A 1 228 ? -25.464 8.773 4.975 1.00 54.25 228 GLY A O 1
ATOM 1738 N N . GLY A 1 229 ? -23.716 7.387 5.099 1.00 51.09 229 GLY A N 1
ATOM 1739 C CA . GLY A 1 229 ? -24.439 6.306 5.781 1.00 51.09 229 GLY A CA 1
ATOM 1740 C C . GLY A 1 229 ? -24.318 6.276 7.310 1.00 51.09 229 GLY A C 1
ATOM 1741 O O . GLY A 1 229 ? -24.646 5.244 7.889 1.00 51.09 229 GLY A O 1
ATOM 1742 N N . GLY A 1 230 ? -23.751 7.304 7.957 1.00 48.59 230 GLY A N 1
ATOM 1743 C CA . GLY A 1 230 ? -23.370 7.263 9.382 1.00 48.59 230 GLY A CA 1
ATOM 1744 C C . GLY A 1 230 ? -23.905 8.385 10.277 1.00 48.59 230 GLY A C 1
ATOM 1745 O O . GLY A 1 230 ? -23.509 8.453 11.438 1.00 48.59 230 GLY A O 1
ATOM 1746 N N . VAL A 1 231 ? -24.779 9.257 9.772 1.00 50.53 231 VAL A N 1
ATOM 1747 C CA . VAL A 1 231 ? -25.418 10.309 10.576 1.00 50.53 231 VAL A CA 1
ATOM 1748 C C . VAL A 1 231 ? -26.922 10.247 10.358 1.00 50.53 231 VAL A C 1
ATOM 1750 O O . VAL A 1 231 ? -27.434 10.902 9.457 1.00 50.53 231 VAL A O 1
ATOM 1753 N N . ARG A 1 232 ? -27.598 9.426 11.160 1.00 35.34 232 ARG A N 1
ATOM 1754 C CA . ARG A 1 232 ? -28.956 9.621 11.681 1.00 35.34 232 ARG A CA 1
ATOM 1755 C C . ARG A 1 232 ? -29.073 8.824 12.972 1.00 35.34 232 ARG A C 1
ATOM 1757 O O . ARG A 1 232 ? -28.531 7.697 12.995 1.00 35.34 232 ARG A O 1
#

Radius of gyration: 22.58 Å; chains: 1; bounding box: 62×40×60 Å

Secondary structure (DSSP, 8-state):
-GGGS-TTS-TT-HHHHHHHHHHHHHHTS---------S-----GGGSSTTS-HHHHHHHIIIIIHHHHHHHH--S-SSSHHHHHHHHHHHHHHHHHHHHHHHHHTS-HHHHHHHHHTT--HHHIIIIIIHHHHHHHHHHHHHHHHHHHHH-HHHHHHHHBT--PPPSSTT-TTS-B--HHHHHHHHHHHSPTTSHHHHHHHHHHHHHHHHHHHHHHHHHHHHHHHHHTS--

pLDDT: mean 74.8, std 18.6, range [29.25, 95.44]

Foldseek 3Di:
DLVVPDPPDDPPDLVSVLVVVQVVVLVPDDDDPDPPPDDDDDDDPVVPPPRTDLVSLLSCLVRPVLVVCCVPVVQPGSQWLVSLVVSLVVQLVVQLVVQLVVLLVVPDVVQVVVCVVVVHDPVCSVPVPSCLLSVLSSLVSNVVSVVVSVVSVVSSQSRLVQDPDCDVVNPPRSHRDHDLVVCLVPVCVVDDPPDPVNVVNVVSVVVVVVVVVVVVVVSVVVSVVSVVVNDD